Protein AF-0000000085125909 (afdb_homodimer)

pLDDT: mean 97.12, std 2.93, range [70.56, 98.94]

Sequence (366 aa):
MDDIVKQAMAKWPHVPACSGWLGLDERGRWYLRDEEAQACGAFDSGIPGAKGAEVRNEKLADFIARNYLAEPDGRWFFQNGPQRVYVELESTPWIWRLRWDGERLQMHSHTGAELQAADIKEVLMDETGRLYLAMPSGLGLVHTQDMVDAAAALDAGMLPACEEVPAQTLPQRYGFVRSPARAMDDIVKQAMAKWPHVPACSGWLGLDERGRWYLRDEEAQACGAFDSGIPGAKGAEVRNEKLADFIARNYLAEPDGRWFFQNGPQRVYVELESTPWIWRLRWDGERLQMHSHTGAELQAADIKEVLMDETGRLYLAMPSGLGLVHTQDMVDAAAALDAGMLPACEEVPAQTLPQRYGFVRSPARA

Secondary structure (DSSP, 8-state):
--HHHHHHHHH-TT---EEEEEEE-TTS-EEE--HHHHHH--TTS--TTTT-EE---HHHHHHHHHTEEE-TTS-EEEEETTEEEEEEESS-SEEEEEEE-SS-EEEEETTS-EE-GGG--EEEE-TTS-EEEEETTEEEEEPGGGHHHHHHHHHTTSSPPEEE--GGGHHHHHT--S-TTT-/--HHHHHHHHH-TT---EEEEEEE-TTS-EEE--HHHHHH--TTS--TTTT-EE---HHHHHHHHHTEEE-TTS-EEEEETTEEEEEEESS-SEEEEEEE-SS-EEEEETTS-EE-GGG--EEEE-TTS-EEEEETTEEEEEPGGGHHHHHHHHHTTSSPPEEE--GGGHHHHHT--S-TTT-

Nearest PDB structures (foldseek):
  4khb-assembly2_D  TM=4.499E-01  e=2.726E-01  Thermochaetoides thermophila DSM 1495
  2gcl-assembly2_B  TM=2.735E-01  e=1.081E+00  Saccharomyces cerevisiae
  8wh0-assembly1_E  TM=4.783E-01  e=6.648E+00  Monkeypox virus
  4pq0-assembly1_A  TM=3.761E-01  e=4.289E+00  Saccharomyces cerevisiae S288C
  4khb-assembly2_D  TM=4.498E-01  e=2.729E-01  Thermochaetoides thermophila DSM 1495

Structure (mmCIF, N/CA/C/O backbone):
data_AF-0000000085125909-model_v1
#
loop_
_entity.id
_entity.type
_entity.pdbx_description
1 polymer 'DUF2946 domain-containing protein'
#
loop_
_atom_site.group_PDB
_atom_site.id
_atom_site.type_symbol
_atom_site.label_atom_id
_atom_site.label_alt_id
_atom_site.label_comp_id
_atom_site.label_asym_id
_atom_site.label_entity_id
_atom_site.label_seq_id
_atom_site.pdbx_PDB_ins_code
_atom_site.Cartn_x
_atom_site.Cartn_y
_atom_site.Cartn_z
_atom_site.occupancy
_atom_site.B_iso_or_equiv
_atom_site.auth_seq_id
_atom_site.auth_comp_id
_atom_site.auth_asym_id
_atom_site.auth_atom_id
_atom_site.pdbx_PDB_model_num
ATOM 1 N N . MET A 1 1 ? -14.758 11.039 10.828 1 95.88 1 MET A N 1
ATOM 2 C CA . MET A 1 1 ? -14.742 10.062 9.75 1 95.88 1 MET A CA 1
ATOM 3 C C . MET A 1 1 ? -16.141 9.844 9.18 1 95.88 1 MET A C 1
ATOM 5 O O . MET A 1 1 ? -17.094 9.641 9.938 1 95.88 1 MET A O 1
ATOM 9 N N . ASP A 1 2 ? -16.266 9.891 7.879 1 97.81 2 ASP A N 1
ATOM 10 C CA . ASP A 1 2 ? -17.562 9.758 7.223 1 97.81 2 ASP A CA 1
ATOM 11 C C . ASP A 1 2 ? -18.156 8.367 7.434 1 97.81 2 ASP A C 1
ATOM 13 O O . ASP A 1 2 ? -17.406 7.379 7.492 1 97.81 2 ASP A O 1
ATOM 17 N N . ASP A 1 3 ? -19.438 8.266 7.445 1 98 3 ASP A N 1
ATOM 18 C CA . ASP A 1 3 ? -20.125 7 7.672 1 98 3 ASP A CA 1
ATOM 19 C C . ASP A 1 3 ? -19.828 6.004 6.555 1 98 3 ASP A C 1
ATOM 21 O O . ASP A 1 3 ? -19.703 4.805 6.805 1 98 3 ASP A O 1
ATOM 25 N N . ILE A 1 4 ? -19.797 6.5 5.367 1 96.75 4 ILE A N 1
ATOM 26 C CA . ILE A 1 4 ? -19.547 5.633 4.219 1 96.75 4 ILE A CA 1
ATOM 27 C C . ILE A 1 4 ? -18.188 4.957 4.355 1 96.75 4 ILE A C 1
ATOM 29 O O . ILE A 1 4 ? -18 3.834 3.885 1 96.75 4 ILE A O 1
ATOM 33 N N . VAL A 1 5 ? -17.281 5.625 4.953 1 97.94 5 VAL A N 1
ATOM 34 C CA . VAL A 1 5 ? -15.945 5.086 5.172 1 97.94 5 VAL A CA 1
ATOM 35 C C . VAL A 1 5 ? -15.992 4 6.246 1 97.94 5 VAL A C 1
ATOM 37 O O . VAL A 1 5 ? -15.422 2.922 6.07 1 97.94 5 VAL A O 1
ATOM 40 N N . LYS A 1 6 ? -16.688 4.223 7.281 1 97.94 6 LYS A N 1
ATOM 41 C CA . LYS A 1 6 ? -16.859 3.213 8.32 1 97.94 6 LYS A CA 1
ATOM 42 C C . LYS A 1 6 ? -17.5 1.945 7.758 1 97.94 6 LYS A C 1
ATOM 44 O O . LYS A 1 6 ? -17.094 0.834 8.117 1 97.94 6 LYS A O 1
ATOM 49 N N . GLN A 1 7 ? -18.438 2.084 6.922 1 97.81 7 GLN A N 1
ATOM 50 C CA . GLN A 1 7 ? -19.125 0.956 6.297 1 97.81 7 GLN A CA 1
ATOM 51 C C . GLN A 1 7 ? -18.172 0.165 5.402 1 97.81 7 GLN A C 1
ATOM 53 O O . GLN A 1 7 ? -18.219 -1.066 5.371 1 97.81 7 GLN A O 1
ATOM 58 N N . ALA A 1 8 ? -17.344 0.878 4.668 1 97.56 8 ALA A N 1
ATOM 59 C CA . ALA A 1 8 ? -16.359 0.215 3.814 1 97.56 8 ALA A CA 1
ATOM 60 C C . ALA A 1 8 ? -15.391 -0.617 4.645 1 97.56 8 ALA A C 1
ATOM 62 O O . ALA A 1 8 ? -15.047 -1.742 4.27 1 97.56 8 ALA A O 1
ATOM 63 N N . MET A 1 9 ? -14.977 -0.094 5.754 1 97.44 9 MET A N 1
ATOM 64 C CA . MET A 1 9 ? -14.055 -0.807 6.637 1 97.44 9 MET A CA 1
ATOM 65 C C . MET A 1 9 ? -14.688 -2.096 7.148 1 97.44 9 MET A C 1
ATOM 67 O O . MET A 1 9 ? -14.023 -3.131 7.223 1 97.44 9 MET A O 1
ATOM 71 N N . ALA A 1 10 ? -15.953 -2.033 7.566 1 97.5 10 ALA A N 1
ATOM 72 C CA . ALA A 1 10 ? -16.672 -3.209 8.055 1 97.5 10 ALA A CA 1
ATOM 73 C C . ALA A 1 10 ? -16.797 -4.266 6.957 1 97.5 10 ALA A C 1
ATOM 75 O O . ALA A 1 10 ? -16.672 -5.461 7.223 1 97.5 10 ALA A O 1
ATOM 76 N N . LYS A 1 11 ? -16.969 -3.838 5.793 1 96.44 11 LYS A N 1
ATOM 77 C CA . LYS A 1 11 ? -17.219 -4.719 4.656 1 96.44 11 LYS A CA 1
ATOM 78 C C . LYS A 1 11 ? -15.93 -5.391 4.188 1 96.44 11 LYS A C 1
ATOM 80 O O . LYS A 1 11 ? -15.945 -6.523 3.705 1 96.44 11 LYS A O 1
ATOM 85 N N . TRP A 1 12 ? -14.781 -4.703 4.328 1 95.94 12 TRP A N 1
ATOM 86 C CA . TRP A 1 12 ? -13.484 -5.172 3.859 1 95.94 12 TRP A CA 1
ATOM 87 C C . TRP A 1 12 ? -12.438 -5.066 4.961 1 95.94 12 TRP A C 1
ATOM 89 O O . TRP A 1 12 ? -11.547 -4.211 4.902 1 95.94 12 TRP A O 1
ATOM 99 N N . PRO A 1 13 ? -12.406 -5.945 5.906 1 91.38 13 PRO A N 1
ATOM 100 C CA . PRO A 1 13 ? -11.586 -5.793 7.113 1 91.38 13 PRO A CA 1
ATOM 101 C C . PRO A 1 13 ? -10.117 -6.129 6.879 1 91.38 13 PRO A C 1
ATOM 103 O O . PRO A 1 13 ? -9.266 -5.809 7.711 1 91.38 13 PRO A O 1
ATOM 106 N N . HIS A 1 14 ? -9.664 -6.645 5.668 1 88.5 14 HIS A N 1
ATOM 107 C CA . HIS A 1 14 ? -8.305 -7.125 5.477 1 88.5 14 HIS A CA 1
ATOM 108 C C . HIS A 1 14 ? -7.59 -6.344 4.379 1 88.5 14 HIS A C 1
ATOM 110 O O . HIS A 1 14 ? -6.805 -6.91 3.619 1 88.5 14 HIS A O 1
ATOM 116 N N . VAL A 1 15 ? -7.859 -5.051 4.383 1 95.69 15 VAL A N 1
ATOM 117 C CA . VAL A 1 15 ? -7.215 -4.223 3.369 1 95.69 15 VAL A CA 1
ATOM 118 C C . VAL A 1 15 ? -5.934 -3.617 3.934 1 95.69 15 VAL A C 1
ATOM 120 O O . VAL A 1 15 ? -5.973 -2.867 4.91 1 95.69 15 VAL A O 1
ATOM 123 N N . PRO A 1 16 ? -4.82 -3.998 3.4 1 96.88 16 PRO A N 1
ATOM 124 C CA . PRO A 1 16 ? -3.572 -3.439 3.928 1 96.88 16 PRO A CA 1
ATOM 125 C C . PRO A 1 16 ? -3.457 -1.934 3.703 1 96.88 16 PRO A C 1
ATOM 127 O O . PRO A 1 16 ? -3.992 -1.41 2.721 1 96.88 16 PRO A O 1
ATOM 130 N N . ALA A 1 17 ? -2.75 -1.234 4.551 1 97.19 17 ALA A N 1
ATOM 131 C CA . ALA A 1 17 ? -2.457 0.191 4.422 1 97.19 17 ALA A CA 1
ATOM 132 C C . ALA A 1 17 ? -1.402 0.439 3.348 1 97.19 17 ALA A C 1
ATOM 134 O O . ALA A 1 17 ? -0.727 -0.492 2.904 1 97.19 17 ALA A O 1
ATOM 135 N N . CYS A 1 18 ? -1.308 1.634 2.951 1 96.5 18 CYS A N 1
ATOM 136 C CA . CYS A 1 18 ? -0.213 2.023 2.068 1 96.5 18 CYS A CA 1
ATOM 137 C C . CYS A 1 18 ? 0.412 3.338 2.521 1 96.5 18 CYS A C 1
ATOM 139 O O . CYS A 1 18 ? -0.159 4.047 3.352 1 96.5 18 CYS A O 1
ATOM 141 N N . SER A 1 19 ? 1.567 3.621 2.027 1 96.25 19 SER A N 1
ATOM 142 C CA . SER A 1 19 ? 2.295 4.859 2.279 1 96.25 19 SER A CA 1
ATOM 143 C C . SER A 1 19 ? 2.898 5.418 0.995 1 96.25 19 SER A C 1
ATOM 145 O O . SER A 1 19 ? 2.965 4.723 -0.02 1 96.25 19 SER A O 1
ATOM 147 N N . GLY A 1 20 ? 3.227 6.742 1.041 1 96.81 20 GLY A N 1
ATOM 148 C CA . GLY A 1 20 ? 3.922 7.383 -0.064 1 96.81 20 GLY A CA 1
ATOM 149 C C . GLY A 1 20 ? 2.984 7.977 -1.097 1 96.81 20 GLY A C 1
ATOM 150 O O . GLY A 1 20 ? 3.404 8.773 -1.938 1 96.81 20 GLY A O 1
ATOM 151 N N . TRP A 1 21 ? 1.737 7.688 -1.067 1 97.62 21 TRP A N 1
ATOM 152 C CA . TRP A 1 21 ? 0.775 8.008 -2.117 1 97.62 21 TRP A CA 1
ATOM 153 C C . TRP A 1 21 ? 0.191 9.398 -1.911 1 97.62 21 TRP A C 1
ATOM 155 O O . TRP A 1 21 ? -0.26 10.039 -2.865 1 97.62 21 TRP A O 1
ATOM 165 N N . LEU A 1 22 ? 0.161 9.844 -0.719 1 98.62 22 LEU A N 1
ATOM 166 C CA . LEU A 1 22 ? -0.471 11.109 -0.376 1 98.62 22 LEU A CA 1
ATOM 167 C C . LEU A 1 22 ? 0.486 12 0.411 1 98.62 22 LEU A C 1
ATOM 169 O O . LEU A 1 22 ? 1.177 11.531 1.316 1 98.62 22 LEU A O 1
ATOM 173 N N . GLY A 1 23 ? 0.502 13.281 0.07 1 98.81 23 GLY A N 1
ATOM 174 C CA . GLY A 1 23 ? 1.351 14.227 0.775 1 98.81 23 GLY A CA 1
ATOM 175 C C . GLY A 1 23 ? 0.621 15.5 1.181 1 98.81 23 GLY A C 1
ATOM 176 O O . GLY A 1 23 ? -0.346 15.898 0.531 1 98.81 23 GLY A O 1
ATOM 177 N N . LEU A 1 24 ? 1.043 16.094 2.227 1 98.88 24 LEU A N 1
ATOM 178 C CA . LEU A 1 24 ? 0.624 17.406 2.684 1 98.88 24 LEU A CA 1
ATOM 179 C C . LEU A 1 24 ? 1.804 18.375 2.707 1 98.88 24 LEU A C 1
ATOM 181 O O . LEU A 1 24 ? 2.793 18.141 3.402 1 98.88 24 LEU A O 1
ATOM 185 N N . ASP A 1 25 ? 1.661 19.516 1.99 1 98.75 25 ASP A N 1
ATOM 186 C CA . ASP A 1 25 ? 2.82 20.406 1.934 1 98.75 25 ASP A CA 1
ATOM 187 C C . ASP A 1 25 ? 2.721 21.516 2.982 1 98.75 25 ASP A C 1
ATOM 189 O O . ASP A 1 25 ? 1.767 21.547 3.762 1 98.75 25 ASP A O 1
ATOM 193 N N . GLU A 1 26 ? 3.686 22.375 3.012 1 98.44 26 GLU A N 1
ATOM 194 C CA . GLU A 1 26 ? 3.838 23.375 4.055 1 98.44 26 GLU A CA 1
ATOM 195 C C . GLU A 1 26 ? 2.82 24.5 3.885 1 98.44 26 GLU A C 1
ATOM 197 O O . GLU A 1 26 ? 2.734 25.406 4.723 1 98.44 26 GLU A O 1
ATOM 202 N N . ARG A 1 27 ? 2.061 24.406 2.863 1 98.19 27 ARG A N 1
ATOM 203 C CA . ARG A 1 27 ? 1.04 25.422 2.625 1 98.19 27 ARG A CA 1
ATOM 204 C C . ARG A 1 27 ? -0.358 24.859 2.846 1 98.19 27 ARG A C 1
ATOM 206 O O . ARG A 1 27 ? -1.355 25.547 2.611 1 98.19 27 ARG A O 1
ATOM 213 N N . GLY A 1 28 ? -0.448 23.594 3.189 1 98.69 28 GLY A N 1
ATOM 214 C CA . GLY A 1 28 ? -1.729 22.984 3.486 1 98.69 28 GLY A CA 1
ATOM 215 C C . GLY A 1 28 ? -2.387 22.359 2.268 1 98.69 28 GLY A C 1
ATOM 216 O O . GLY A 1 28 ? -3.602 22.156 2.25 1 98.69 28 GLY A O 1
ATOM 217 N N . ARG A 1 29 ? -1.578 22.141 1.248 1 98.44 29 ARG A N 1
ATOM 218 C CA . ARG A 1 29 ? -2.111 21.547 0.029 1 98.44 29 ARG A CA 1
ATOM 219 C C . ARG A 1 29 ? -1.827 20.047 -0.014 1 98.44 29 ARG A C 1
ATOM 221 O O . ARG A 1 29 ? -0.749 19.609 0.386 1 98.44 29 ARG A O 1
ATOM 228 N N . TRP A 1 30 ? -2.816 19.375 -0.552 1 98.81 30 TRP A N 1
ATOM 229 C CA . TRP A 1 30 ? -2.676 17.938 -0.705 1 98.81 30 TRP A CA 1
ATOM 230 C C . TRP A 1 30 ? -2.08 17.578 -2.064 1 98.81 30 TRP A C 1
ATOM 232 O O . TRP A 1 30 ? -2.383 18.234 -3.066 1 98.81 30 TRP A O 1
ATOM 242 N N . TYR A 1 31 ? -1.275 16.531 -2.059 1 98.81 31 TYR A N 1
ATOM 243 C CA . TYR A 1 31 ? -0.666 16.047 -3.295 1 98.81 31 TYR A CA 1
ATOM 244 C C . TYR A 1 31 ? -0.849 14.539 -3.445 1 98.81 31 TYR A C 1
ATOM 246 O O . TYR A 1 31 ? -0.714 13.797 -2.473 1 98.81 31 TYR A O 1
ATOM 254 N N . LEU A 1 32 ? -1.252 14.102 -4.617 1 98.38 32 LEU A N 1
ATOM 255 C CA . LEU A 1 32 ? -1.256 12.688 -4.965 1 98.38 32 LEU A CA 1
ATOM 256 C C . LEU A 1 32 ? 0.055 12.289 -5.637 1 98.38 32 LEU A C 1
ATOM 258 O O . LEU A 1 32 ? 0.528 12.977 -6.543 1 98.38 32 LEU A O 1
ATOM 262 N N . ARG A 1 33 ? 0.61 11.219 -5.188 1 98.19 33 ARG A N 1
ATOM 263 C CA . ARG A 1 33 ? 1.891 10.742 -5.703 1 98.19 33 ARG A CA 1
ATOM 264 C C . ARG A 1 33 ? 1.744 9.367 -6.348 1 98.19 33 ARG A C 1
ATOM 266 O O . ARG A 1 33 ? 1.663 8.359 -5.652 1 98.19 33 ARG A O 1
ATOM 273 N N . ASP A 1 34 ? 1.767 9.391 -7.672 1 95.62 34 ASP A N 1
ATOM 274 C CA . ASP A 1 34 ? 1.735 8.117 -8.391 1 95.62 34 ASP A CA 1
ATOM 275 C C . ASP A 1 34 ? 3.107 7.449 -8.375 1 95.62 34 ASP A C 1
ATOM 277 O O . ASP A 1 34 ? 4.031 7.926 -7.711 1 95.62 34 ASP A O 1
ATOM 281 N N . GLU A 1 35 ? 3.205 6.344 -9.055 1 92.38 35 GLU A N 1
ATOM 282 C CA . GLU A 1 35 ? 4.445 5.574 -9.062 1 92.38 35 GLU A CA 1
ATOM 283 C C . GLU A 1 35 ? 5.613 6.414 -9.562 1 92.38 35 GLU A C 1
ATOM 285 O O . GLU A 1 35 ? 6.727 6.312 -9.047 1 92.38 35 GLU A O 1
ATOM 290 N N . GLU A 1 36 ? 5.387 7.207 -10.547 1 95.62 36 GLU A N 1
ATOM 291 C CA . GLU A 1 36 ? 6.441 8.047 -11.109 1 95.62 36 GLU A CA 1
ATOM 292 C C . GLU A 1 36 ? 6.926 9.086 -10.102 1 95.62 36 GLU A C 1
ATOM 294 O O . GLU A 1 36 ? 8.133 9.273 -9.93 1 95.62 36 GLU A O 1
ATOM 299 N N . ALA A 1 37 ? 6.016 9.719 -9.469 1 97.69 37 ALA A N 1
ATOM 300 C CA . ALA A 1 37 ? 6.387 10.711 -8.453 1 97.69 37 ALA A CA 1
ATOM 301 C C . ALA A 1 37 ? 7.172 10.062 -7.32 1 97.69 37 ALA A C 1
ATOM 303 O O . ALA A 1 37 ? 8.164 10.625 -6.844 1 97.69 37 ALA A O 1
ATOM 304 N N . GLN A 1 38 ? 6.746 8.898 -6.93 1 95.94 38 GLN A N 1
ATOM 305 C CA . GLN A 1 38 ? 7.426 8.195 -5.848 1 95.94 38 GLN A CA 1
ATOM 306 C C . GLN A 1 38 ? 8.828 7.762 -6.266 1 95.94 38 GLN A C 1
ATOM 308 O O . GLN A 1 38 ? 9.766 7.812 -5.469 1 95.94 38 GLN A O 1
ATOM 313 N N . ALA A 1 39 ? 8.945 7.43 -7.484 1 94.69 39 ALA A N 1
ATOM 314 C CA . ALA A 1 39 ? 10.25 7.004 -8 1 94.69 39 ALA A CA 1
ATOM 315 C C . ALA A 1 39 ? 11.211 8.188 -8.102 1 94.69 39 ALA A C 1
ATOM 317 O O . ALA A 1 39 ? 12.43 8.016 -7.992 1 94.69 39 ALA A O 1
ATOM 318 N N . CYS A 1 40 ? 10.688 9.367 -8.305 1 96.81 40 CYS A N 1
ATOM 319 C CA . CYS A 1 40 ? 11.516 10.562 -8.438 1 96.81 40 CYS A CA 1
ATOM 320 C C . CYS A 1 40 ? 12.242 10.875 -7.137 1 96.81 40 CYS A C 1
ATOM 322 O O . CYS A 1 40 ? 13.352 11.398 -7.152 1 96.81 40 CYS A O 1
ATOM 324 N N . GLY A 1 41 ? 11.531 10.555 -5.988 1 96.69 41 GLY A N 1
ATOM 325 C CA . GLY A 1 41 ? 12.156 10.859 -4.707 1 96.69 41 GLY A CA 1
ATOM 326 C C . GLY A 1 41 ? 11.148 11.062 -3.59 1 96.69 41 GLY A C 1
ATOM 327 O O . GLY A 1 41 ? 9.945 10.891 -3.793 1 96.69 41 GLY A O 1
ATOM 328 N N . ALA A 1 42 ? 11.719 11.43 -2.441 1 97.5 42 ALA A N 1
ATOM 329 C CA . ALA A 1 42 ? 10.891 11.68 -1.266 1 97.5 42 ALA A CA 1
ATOM 330 C C . ALA A 1 42 ? 10.023 12.93 -1.463 1 97.5 42 ALA A C 1
ATOM 332 O O . ALA A 1 42 ? 10.367 13.805 -2.254 1 97.5 42 ALA A O 1
ATOM 333 N N . PHE A 1 43 ? 8.93 12.992 -0.813 1 98.19 43 PHE A N 1
ATOM 334 C CA . PHE A 1 43 ? 7.965 14.07 -0.948 1 98.19 43 PHE A CA 1
ATOM 335 C C . PHE A 1 43 ? 8.617 15.422 -0.642 1 98.19 43 PHE A C 1
ATOM 337 O O . PHE A 1 43 ? 8.336 16.422 -1.31 1 98.19 43 PHE A O 1
ATOM 344 N N . ASP A 1 44 ? 9.508 15.383 0.381 1 96.88 44 ASP A N 1
ATOM 345 C CA . ASP A 1 44 ? 10.109 16.641 0.838 1 96.88 44 ASP A CA 1
ATOM 346 C C . ASP A 1 44 ? 11.516 16.812 0.272 1 96.88 44 ASP A C 1
ATOM 348 O O . ASP A 1 44 ? 12.32 17.562 0.826 1 96.88 44 ASP A O 1
ATOM 352 N N . SER A 1 45 ? 11.875 16.203 -0.84 1 96.56 45 SER A N 1
ATOM 353 C CA . SER A 1 45 ? 13.242 16.172 -1.346 1 96.56 45 SER A CA 1
ATOM 354 C C . SER A 1 45 ? 13.57 17.453 -2.121 1 96.56 45 SER A C 1
ATOM 356 O O . SER A 1 45 ? 14.742 17.797 -2.295 1 96.56 45 SER A O 1
ATOM 358 N N . GLY A 1 46 ? 12.531 18.062 -2.613 1 95.62 46 GLY A N 1
ATOM 359 C CA . GLY A 1 46 ? 12.742 19.219 -3.469 1 95.62 46 GLY A CA 1
ATOM 360 C C . GLY A 1 46 ? 13.047 18.844 -4.906 1 95.62 46 GLY A C 1
ATOM 361 O O . GLY A 1 46 ? 13.188 19.719 -5.762 1 95.62 46 GLY A O 1
ATOM 362 N N . ILE A 1 47 ? 13.156 17.562 -5.164 1 97.25 47 ILE A N 1
ATOM 363 C CA . ILE A 1 47 ? 13.422 17.094 -6.52 1 97.25 47 ILE A CA 1
ATOM 364 C C . ILE A 1 47 ? 12.188 17.312 -7.391 1 97.25 47 ILE A C 1
ATOM 366 O O . ILE A 1 47 ? 11.078 16.938 -7.004 1 97.25 47 ILE A O 1
ATOM 370 N N . PRO A 1 48 ? 12.406 17.891 -8.555 1 96.81 48 PRO A N 1
ATOM 371 C CA . PRO A 1 48 ? 11.258 18.094 -9.438 1 96.81 48 PRO A CA 1
ATOM 372 C C . PRO A 1 48 ? 10.5 16.812 -9.727 1 96.81 48 PRO A C 1
ATOM 374 O O . PRO A 1 48 ? 11.109 15.781 -10.031 1 96.81 48 PRO A O 1
ATOM 377 N N . GLY A 1 49 ? 9.219 16.875 -9.586 1 97.56 49 GLY A N 1
ATOM 378 C CA . GLY A 1 49 ? 8.383 15.719 -9.859 1 97.56 49 GLY A CA 1
ATOM 379 C C . GLY A 1 49 ? 8.078 14.898 -8.625 1 97.56 49 GLY A C 1
ATOM 380 O O . GLY A 1 49 ? 7.094 14.156 -8.594 1 97.56 49 GLY A O 1
ATOM 381 N N . ALA A 1 50 ? 8.891 14.969 -7.574 1 97.94 50 ALA A N 1
ATOM 382 C CA . ALA A 1 50 ? 8.789 14.109 -6.395 1 97.94 50 ALA A CA 1
ATOM 383 C C . ALA A 1 50 ? 7.551 14.461 -5.57 1 97.94 50 ALA A C 1
ATOM 385 O O . ALA A 1 50 ? 6.984 13.594 -4.895 1 97.94 50 ALA A O 1
ATOM 386 N N . LYS A 1 51 ? 7.051 15.633 -5.66 1 97.94 51 LYS A N 1
ATOM 387 C CA . LYS A 1 51 ? 5.898 16.047 -4.867 1 97.94 51 LYS A CA 1
ATOM 388 C C . LYS A 1 51 ? 4.605 15.445 -5.414 1 97.94 51 LYS A C 1
ATOM 390 O O . LYS A 1 51 ? 3.646 15.242 -4.664 1 97.94 51 LYS A O 1
ATOM 395 N N . GLY A 1 52 ? 4.629 15.219 -6.703 1 98.56 52 GLY A N 1
ATOM 396 C CA . GLY A 1 52 ? 3.422 14.695 -7.324 1 98.56 52 GLY A CA 1
ATOM 397 C C . GLY A 1 52 ? 2.475 15.781 -7.801 1 98.56 52 GLY A C 1
ATOM 398 O O . GLY A 1 52 ? 2.91 16.875 -8.156 1 98.56 52 GLY A O 1
ATOM 399 N N . ALA A 1 53 ? 1.161 15.422 -7.926 1 98.44 53 ALA A N 1
ATOM 400 C CA . ALA A 1 53 ? 0.149 16.344 -8.453 1 98.44 53 ALA A CA 1
ATOM 401 C C . ALA A 1 53 ? -0.7 16.922 -7.324 1 98.44 53 ALA A C 1
ATOM 403 O O . ALA A 1 53 ? -1.23 16.188 -6.492 1 98.44 53 ALA A O 1
ATOM 404 N N . GLU A 1 54 ? -0.84 18.203 -7.367 1 98.56 54 GLU A N 1
ATOM 405 C CA . GLU A 1 54 ? -1.681 18.859 -6.375 1 98.56 54 GLU A CA 1
ATOM 406 C C . GLU A 1 54 ? -3.146 18.469 -6.539 1 98.56 54 GLU A C 1
ATOM 408 O O . GLU A 1 54 ? -3.65 18.375 -7.664 1 98.56 54 GLU A O 1
ATOM 413 N N . VAL A 1 55 ? -3.789 18.25 -5.457 1 98.38 55 VAL A N 1
ATOM 414 C CA . VAL A 1 55 ? -5.227 17.984 -5.469 1 98.38 55 VAL A CA 1
ATOM 415 C C . VAL A 1 55 ? -5.98 19.312 -5.645 1 98.38 55 VAL A C 1
ATOM 417 O O . VAL A 1 55 ? -6.055 20.125 -4.719 1 98.38 55 VAL A O 1
ATOM 420 N N . ARG A 1 56 ? -6.562 19.5 -6.754 1 97.69 56 ARG A N 1
ATOM 421 C CA . ARG A 1 56 ? -7.293 20.734 -7.051 1 97.69 56 ARG A CA 1
ATOM 422 C C . ARG A 1 56 ? -8.797 20.516 -6.898 1 97.69 56 ARG A C 1
ATOM 424 O O . ARG A 1 56 ? -9.547 21.484 -6.766 1 97.69 56 ARG A O 1
ATOM 431 N N . ASN A 1 57 ? -9.148 19.266 -6.941 1 97 57 ASN A N 1
ATOM 432 C CA . ASN A 1 57 ? -10.555 18.953 -6.746 1 97 57 ASN A CA 1
ATOM 433 C C . ASN A 1 57 ? -10.992 19.219 -5.309 1 97 57 ASN A C 1
ATOM 435 O O . ASN A 1 57 ? -10.602 18.5 -4.387 1 97 57 ASN A O 1
ATOM 439 N N . GLU A 1 58 ? -11.883 20.188 -5.172 1 96.31 58 GLU A N 1
ATOM 440 C CA . GLU A 1 58 ? -12.305 20.625 -3.844 1 96.31 58 GLU A CA 1
ATOM 441 C C . GLU A 1 58 ? -13.047 19.516 -3.104 1 96.31 58 GLU A C 1
ATOM 443 O O . GLU A 1 58 ? -12.898 19.359 -1.89 1 96.31 58 GLU A O 1
ATOM 448 N N . LYS A 1 59 ? -13.844 18.797 -3.838 1 96.31 59 LYS A N 1
ATOM 449 C CA . LYS A 1 59 ? -14.594 17.719 -3.211 1 96.31 59 LYS A CA 1
ATOM 450 C C . LYS A 1 59 ? -13.664 16.656 -2.633 1 96.31 59 LYS A C 1
ATOM 452 O O . LYS A 1 59 ? -13.883 16.172 -1.519 1 96.31 59 LYS A O 1
ATOM 457 N N . LEU A 1 60 ? -12.648 16.328 -3.393 1 96.81 60 LEU A N 1
ATOM 458 C CA . LEU A 1 60 ? -11.672 15.367 -2.916 1 96.81 60 LEU A CA 1
ATOM 459 C C . LEU A 1 60 ? -10.898 15.914 -1.722 1 96.81 60 LEU A C 1
ATOM 461 O O . LEU A 1 60 ? -10.688 15.203 -0.735 1 96.81 60 LEU A O 1
ATOM 465 N N . ALA A 1 61 ? -10.555 17.141 -1.805 1 97.75 61 ALA A N 1
ATOM 466 C CA . ALA A 1 61 ? -9.82 17.75 -0.701 1 97.75 61 ALA A CA 1
ATOM 467 C C . ALA A 1 61 ? -10.656 17.766 0.576 1 97.75 61 ALA A C 1
ATOM 469 O O . ALA A 1 61 ? -10.148 17.453 1.657 1 97.75 61 ALA A O 1
ATOM 470 N N . ASP A 1 62 ? -11.875 18.094 0.422 1 97.56 62 ASP A N 1
ATOM 471 C CA . ASP A 1 62 ? -12.781 18.094 1.565 1 97.56 62 ASP A CA 1
ATOM 472 C C . ASP A 1 62 ? -12.938 16.688 2.15 1 97.56 62 ASP A C 1
ATOM 474 O O . ASP A 1 62 ? -13.008 16.531 3.371 1 97.56 62 ASP A O 1
ATOM 478 N N . PHE A 1 63 ? -13.055 15.766 1.298 1 98.19 63 PHE A N 1
ATOM 479 C CA . PHE A 1 63 ? -13.188 14.383 1.738 1 98.19 63 PHE A CA 1
ATOM 480 C C . PHE A 1 63 ? -11.961 13.945 2.535 1 98.19 63 PHE A C 1
ATOM 482 O O . PHE A 1 63 ? -12.086 13.336 3.598 1 98.19 63 PHE A O 1
ATOM 489 N N . ILE A 1 64 ? -10.75 14.258 1.999 1 98.25 64 ILE A N 1
ATOM 490 C CA . ILE A 1 64 ? -9.516 13.945 2.723 1 98.25 64 ILE A CA 1
ATOM 491 C C . ILE A 1 64 ? -9.547 14.609 4.102 1 98.25 64 ILE A C 1
ATOM 493 O O . ILE A 1 64 ? -9.266 13.961 5.109 1 98.25 64 ILE A O 1
ATOM 497 N N . ALA A 1 65 ? -9.953 15.789 4.117 1 98.12 65 ALA A N 1
ATOM 498 C CA . ALA A 1 65 ? -9.977 16.562 5.352 1 98.12 65 ALA A CA 1
ATOM 499 C C . ALA A 1 65 ? -10.875 15.906 6.395 1 98.12 65 ALA A C 1
ATOM 501 O O . ALA A 1 65 ? -10.492 15.773 7.559 1 98.12 65 ALA A O 1
ATOM 502 N N . ARG A 1 66 ? -12.055 15.43 6.031 1 98.12 66 ARG A N 1
ATOM 503 C CA . ARG A 1 66 ? -13.031 14.867 6.957 1 98.12 66 ARG A CA 1
ATOM 504 C C . ARG A 1 66 ? -12.594 13.492 7.445 1 98.12 66 ARG A C 1
ATOM 506 O O . ARG A 1 66 ? -13.117 12.984 8.438 1 98.12 66 ARG A O 1
ATOM 513 N N . ASN A 1 67 ? -11.656 12.875 6.73 1 98.56 67 ASN A N 1
ATOM 514 C CA . ASN A 1 67 ? -11.227 11.523 7.066 1 98.56 67 ASN A CA 1
ATOM 515 C C . ASN A 1 67 ? -9.727 11.469 7.367 1 98.56 67 ASN A C 1
ATOM 517 O O . ASN A 1 67 ? -9.086 10.43 7.168 1 98.56 67 ASN A O 1
ATOM 521 N N . TYR A 1 68 ? -9.195 12.641 7.77 1 98.81 68 TYR A N 1
ATOM 522 C CA . TYR A 1 68 ? -7.805 12.836 8.164 1 98.81 68 TYR A CA 1
ATOM 523 C C . TYR A 1 68 ? -7.629 12.625 9.664 1 98.81 68 TYR A C 1
ATOM 525 O O . TYR A 1 68 ? -8.195 13.359 10.477 1 98.81 68 TYR A O 1
ATOM 533 N N . LEU A 1 69 ? -6.785 11.547 10.047 1 98.31 69 LEU A N 1
ATOM 534 C CA . LEU A 1 69 ? -6.684 11.109 11.438 1 98.31 69 LEU A CA 1
ATOM 535 C C . LEU A 1 69 ? -5.242 10.75 11.789 1 98.31 69 LEU A C 1
ATOM 537 O O . LEU A 1 69 ? -4.371 10.75 10.914 1 98.31 69 LEU A O 1
ATOM 541 N N . ALA A 1 70 ? -5.023 10.492 13.031 1 98.12 70 ALA A N 1
ATOM 542 C CA . ALA A 1 70 ? -3.697 10.117 13.508 1 98.12 70 ALA A CA 1
ATOM 543 C C . ALA A 1 70 ? -3.74 8.781 14.242 1 98.12 70 ALA A C 1
ATOM 545 O O . ALA A 1 70 ? -4.715 8.477 14.938 1 98.12 70 ALA A O 1
ATOM 546 N N . GLU A 1 71 ? -2.686 7.969 14.062 1 97.5 71 GLU A N 1
ATOM 547 C CA . GLU A 1 71 ? -2.428 6.809 14.914 1 97.5 71 GLU A CA 1
ATOM 548 C C . GLU A 1 71 ? -1.707 7.211 16.203 1 97.5 71 GLU A C 1
ATOM 550 O O . GLU A 1 71 ? -1.03 8.242 16.234 1 97.5 71 GLU A O 1
ATOM 555 N N . PRO A 1 72 ? -1.792 6.348 17.234 1 97.06 72 PRO A N 1
ATOM 556 C CA . PRO A 1 72 ? -1.093 6.648 18.484 1 97.06 72 PRO A CA 1
ATOM 557 C C . PRO A 1 72 ? 0.418 6.766 18.297 1 97.06 72 PRO A C 1
ATOM 559 O O . PRO A 1 72 ? 1.084 7.461 19.078 1 97.06 72 PRO A O 1
ATOM 562 N N . ASP A 1 73 ? 0.922 6.207 17.281 1 96.88 73 ASP A N 1
ATOM 563 C CA . ASP A 1 73 ? 2.369 6.207 17.094 1 96.88 73 ASP A CA 1
ATOM 564 C C . ASP A 1 73 ? 2.816 7.441 16.312 1 96.88 73 ASP A C 1
ATOM 566 O O . ASP A 1 73 ? 3.994 7.574 15.969 1 96.88 73 ASP A O 1
ATOM 570 N N . GLY A 1 74 ? 1.96 8.297 15.961 1 98.25 74 GLY A N 1
ATOM 571 C CA . GLY A 1 74 ? 2.318 9.594 15.391 1 98.25 74 GLY A CA 1
ATOM 572 C C . GLY A 1 74 ? 2.164 9.648 13.883 1 98.25 74 GLY A C 1
ATOM 573 O O . GLY A 1 74 ? 2.309 10.711 13.281 1 98.25 74 GLY A O 1
ATOM 574 N N . ARG A 1 75 ? 1.842 8.516 13.273 1 98.56 75 ARG A N 1
ATOM 575 C CA . ARG A 1 75 ? 1.579 8.539 11.836 1 98.56 75 ARG A CA 1
ATOM 576 C C . ARG A 1 75 ? 0.183 9.078 11.539 1 98.56 75 ARG A C 1
ATOM 578 O O . ARG A 1 75 ? -0.792 8.672 12.18 1 98.56 75 ARG A O 1
ATOM 585 N N . TRP A 1 76 ? 0.124 9.984 10.656 1 98.94 76 TRP A N 1
ATOM 586 C CA . TRP A 1 76 ? -1.156 10.523 10.203 1 98.94 76 TRP A CA 1
ATOM 587 C C . TRP A 1 76 ? -1.609 9.844 8.914 1 98.94 76 TRP A C 1
ATOM 589 O O . TRP A 1 76 ? -0.783 9.391 8.125 1 98.94 76 TRP A O 1
ATOM 599 N N . PHE A 1 77 ? -2.967 9.781 8.781 1 98.81 77 PHE A N 1
ATOM 600 C CA . PHE A 1 77 ? -3.459 9.039 7.629 1 98.81 77 PHE A CA 1
ATOM 601 C C . PHE A 1 77 ? -4.809 9.578 7.172 1 98.81 77 PHE A C 1
ATOM 603 O O . PHE A 1 77 ? -5.461 10.328 7.902 1 98.81 77 PHE A O 1
ATOM 610 N N . PHE A 1 78 ? -5.074 9.289 5.906 1 98.69 78 PHE A N 1
ATOM 611 C CA . PHE A 1 78 ? -6.375 9.453 5.27 1 98.69 78 PHE A CA 1
ATOM 612 C C . PHE A 1 78 ? -7.094 8.109 5.168 1 98.69 78 PHE A C 1
ATOM 614 O O . PHE A 1 78 ? -6.605 7.188 4.512 1 98.69 78 PHE A O 1
ATOM 621 N N . GLN A 1 79 ? -8.219 7.988 5.898 1 98.44 79 GLN A N 1
ATOM 622 C CA . GLN A 1 79 ? -9 6.77 5.715 1 98.44 79 GLN A CA 1
ATOM 623 C C . GLN A 1 79 ? -9.797 6.812 4.414 1 98.44 79 GLN A C 1
ATOM 625 O O . GLN A 1 79 ? -10.859 7.445 4.352 1 98.44 79 GLN A O 1
ATOM 630 N N . ASN A 1 80 ? -9.422 6.133 3.324 1 97.88 80 ASN A N 1
ATOM 631 C CA . ASN A 1 80 ? -9.992 6.09 1.982 1 97.88 80 ASN A CA 1
ATOM 632 C C . ASN A 1 80 ? -10.789 4.809 1.755 1 97.88 80 ASN A C 1
ATOM 634 O O . ASN A 1 80 ? -10.312 3.887 1.088 1 97.88 80 ASN A O 1
ATOM 638 N N . GLY A 1 81 ? -12.086 4.93 2.111 1 97.44 81 GLY A N 1
ATOM 639 C CA . GLY A 1 81 ? -12.805 3.67 2.223 1 97.44 81 GLY A CA 1
ATOM 640 C C . GLY A 1 81 ? -12.195 2.721 3.234 1 97.44 81 GLY A C 1
ATOM 641 O O . GLY A 1 81 ? -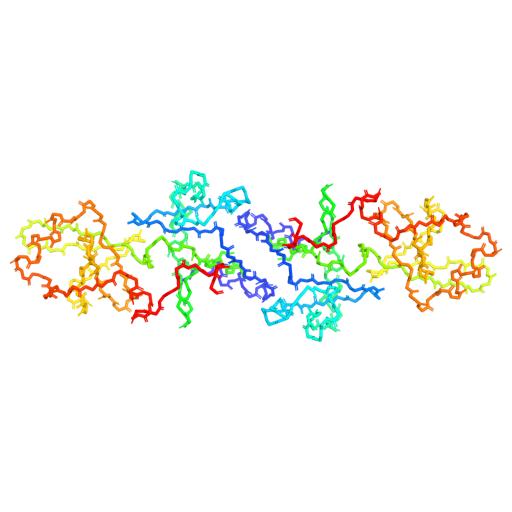11.992 3.088 4.395 1 97.44 81 GLY A O 1
ATOM 642 N N . PRO A 1 82 ? -11.922 1.46 2.734 1 97.94 82 PRO A N 1
ATOM 643 C CA . PRO A 1 82 ? -11.359 0.522 3.709 1 97.94 82 PRO A CA 1
ATOM 644 C C . PRO A 1 82 ? -9.859 0.711 3.91 1 97.94 82 PRO A C 1
ATOM 646 O O . PRO A 1 82 ? -9.281 0.14 4.836 1 97.94 82 PRO A O 1
ATOM 649 N N . GLN A 1 83 ? -9.195 1.409 3.082 1 98.25 83 GLN A N 1
ATOM 650 C CA . GLN A 1 83 ? -7.742 1.472 3.111 1 98.25 83 GLN A CA 1
ATOM 651 C C . GLN A 1 83 ? -7.258 2.664 3.934 1 98.25 83 GLN A C 1
ATOM 653 O O . GLN A 1 83 ? -7.793 3.77 3.807 1 98.25 83 GLN A O 1
ATOM 658 N N . ARG A 1 84 ? -6.352 2.4 4.742 1 97.88 84 ARG A N 1
ATOM 659 C CA . ARG A 1 84 ? -5.609 3.471 5.406 1 97.88 84 ARG A CA 1
ATOM 660 C C . ARG A 1 84 ? -4.441 3.941 4.543 1 97.88 84 ARG A C 1
ATOM 662 O O . ARG A 1 84 ? -3.611 3.135 4.121 1 97.88 84 ARG A O 1
ATOM 669 N N . VAL A 1 85 ? -4.395 5.258 4.238 1 98.5 85 VAL A N 1
ATOM 670 C CA . VAL A 1 85 ? -3.328 5.855 3.439 1 98.5 85 VAL A CA 1
ATOM 671 C C . VAL A 1 85 ? -2.502 6.805 4.305 1 98.5 85 VAL A C 1
ATOM 673 O O . VAL A 1 85 ? -2.945 7.91 4.617 1 98.5 85 VAL A O 1
ATOM 676 N N . TYR A 1 86 ? -1.338 6.398 4.668 1 98.62 86 TYR A N 1
ATOM 677 C CA . TYR A 1 86 ? -0.475 7.234 5.5 1 98.62 86 TYR A CA 1
ATOM 678 C C . TYR A 1 86 ? 0.044 8.43 4.711 1 98.62 86 TYR A C 1
ATOM 680 O O . TYR A 1 86 ? 0.37 8.312 3.529 1 98.62 86 TYR A O 1
ATOM 688 N N . VAL A 1 87 ? 0.21 9.5 5.359 1 98.81 87 VAL A N 1
ATOM 689 C CA . VAL A 1 87 ? 0.482 10.781 4.707 1 98.81 87 VAL A CA 1
ATOM 690 C C . VAL A 1 87 ? 1.963 11.125 4.844 1 98.81 87 VAL A C 1
ATOM 692 O O . VAL A 1 87 ? 2.545 10.969 5.922 1 98.81 87 VAL A O 1
ATOM 695 N N . GLU A 1 88 ? 2.568 11.516 3.781 1 98.81 88 GLU A N 1
ATOM 696 C CA . GLU A 1 88 ? 3.859 12.195 3.803 1 98.81 88 GLU A CA 1
ATOM 697 C C . GLU A 1 88 ? 3.703 13.672 4.164 1 98.81 88 GLU A C 1
ATOM 699 O O . GLU A 1 88 ? 2.982 14.406 3.488 1 98.81 88 GLU A O 1
ATOM 704 N N . LEU A 1 89 ? 4.379 14.031 5.199 1 98.75 89 LEU A N 1
ATOM 705 C CA . LEU A 1 89 ? 4.301 15.422 5.648 1 98.75 89 LEU A CA 1
ATOM 706 C C . LEU A 1 89 ? 5.547 16.188 5.238 1 98.75 89 LEU A C 1
ATOM 708 O O . LEU A 1 89 ? 6.664 15.828 5.613 1 98.75 89 LEU A O 1
ATOM 712 N N . GLU A 1 90 ? 5.359 17.266 4.59 1 98.44 90 GLU A N 1
ATOM 713 C CA . GLU A 1 90 ? 6.508 18.109 4.289 1 98.44 90 GLU A CA 1
ATOM 714 C C . GLU A 1 90 ? 7.047 18.781 5.547 1 98.44 90 GLU A C 1
ATOM 716 O O . GLU A 1 90 ? 8.25 19.031 5.664 1 98.44 90 GLU A O 1
ATOM 721 N N . SER A 1 91 ? 6.145 19.078 6.438 1 98.19 91 SER A N 1
ATOM 722 C CA . SER A 1 91 ? 6.578 19.719 7.672 1 98.19 91 SER A CA 1
ATOM 723 C C . SER A 1 91 ? 5.816 19.188 8.875 1 98.19 91 SER A C 1
ATOM 725 O O . SER A 1 91 ? 6.324 18.328 9.609 1 98.19 91 SER A O 1
ATOM 727 N N . THR A 1 92 ? 4.586 19.609 9.062 1 98.94 92 THR A N 1
ATOM 728 C CA . THR A 1 92 ? 3.791 19.266 10.242 1 98.94 92 THR A CA 1
ATOM 729 C C . THR A 1 92 ? 2.445 18.688 9.828 1 98.94 92 THR A C 1
ATOM 731 O O . THR A 1 92 ? 2.008 18.859 8.688 1 98.94 92 THR A O 1
ATOM 734 N N . PRO A 1 93 ? 1.754 18 10.781 1 98.88 93 PRO A N 1
ATOM 735 C CA . PRO A 1 93 ? 0.441 17.438 10.453 1 98.88 93 PRO A CA 1
ATOM 736 C C . PRO A 1 93 ? -0.607 18.516 10.18 1 98.88 93 PRO A C 1
ATOM 738 O O . PRO A 1 93 ? -1.592 18.266 9.484 1 98.88 93 PRO A O 1
ATOM 741 N N . TRP A 1 94 ? -0.401 19.688 10.742 1 98.94 94 TRP A N 1
ATOM 742 C CA . TRP A 1 94 ? -1.357 20.781 10.539 1 98.94 94 TRP A CA 1
ATOM 743 C C . TRP A 1 94 ? -0.678 22 9.93 1 98.94 94 TRP A C 1
ATOM 745 O O . TRP A 1 94 ? 0.513 22.219 10.148 1 98.94 94 TRP A O 1
ATOM 755 N N . ILE A 1 95 ? -1.423 22.656 9.195 1 98.94 95 ILE A N 1
ATOM 756 C CA . ILE A 1 95 ? -1.073 24 8.734 1 98.94 95 ILE A CA 1
ATOM 757 C C . ILE A 1 95 ? -2.141 25 9.188 1 98.94 95 ILE A C 1
ATOM 759 O O . ILE A 1 95 ? -3.33 24.797 8.93 1 98.94 95 ILE A O 1
ATOM 763 N N . TRP A 1 96 ? -1.676 26.031 9.828 1 98.88 96 TRP A N 1
ATOM 764 C CA . TRP A 1 96 ? -2.6 26.984 10.422 1 98.88 96 TRP A CA 1
ATOM 765 C C . TRP A 1 96 ? -2.674 28.266 9.578 1 98.88 96 TRP A C 1
ATOM 767 O O . TRP A 1 96 ? -1.65 28.75 9.094 1 98.88 96 TRP A O 1
ATOM 777 N N . ARG A 1 97 ? -3.859 28.75 9.477 1 98.69 97 ARG A N 1
ATOM 778 C CA . ARG A 1 97 ? -4.113 30.062 8.891 1 98.69 97 ARG A CA 1
ATOM 779 C C . ARG A 1 97 ? -4.516 31.078 9.969 1 98.69 97 ARG A C 1
ATOM 781 O O . ARG A 1 97 ? -5.371 30.797 10.805 1 98.69 97 ARG A O 1
ATOM 788 N N . LEU A 1 98 ? -3.871 32.188 9.914 1 98.5 98 LEU A N 1
ATOM 789 C CA . LEU A 1 98 ? -4.113 33.219 10.891 1 98.5 98 LEU A CA 1
ATOM 790 C C . LEU A 1 98 ? -4.449 34.562 10.203 1 98.5 98 LEU A C 1
ATOM 792 O O . LEU A 1 98 ? -3.82 34.906 9.203 1 98.5 98 LEU A O 1
ATOM 796 N N . ARG A 1 99 ? -5.422 35.156 10.727 1 97.81 99 ARG A N 1
ATOM 797 C CA . ARG A 1 99 ? -5.766 36.5 10.289 1 97.81 99 ARG A CA 1
ATOM 798 C C . ARG A 1 99 ? -5.98 37.406 11.484 1 97.81 99 ARG A C 1
ATOM 800 O O . ARG A 1 99 ? -6.832 37.156 12.336 1 97.81 99 ARG A O 1
ATOM 807 N N . TRP A 1 100 ? -5.176 38.438 11.547 1 95.31 100 TRP A N 1
ATOM 808 C CA . TRP A 1 100 ? -5.277 39.469 12.578 1 95.31 100 TRP A CA 1
ATOM 809 C C . TRP A 1 100 ? -5.883 40.75 12.016 1 95.31 100 TRP A C 1
ATOM 811 O O . TRP A 1 100 ? -5.375 41.312 11.039 1 95.31 100 TRP A O 1
ATOM 821 N N . ASP A 1 101 ? -6.984 41.188 12.602 1 92.38 101 ASP A N 1
ATOM 822 C CA . ASP A 1 101 ? -7.613 42.406 12.078 1 92.38 101 ASP A CA 1
ATOM 823 C C . ASP A 1 101 ? -7.355 43.594 12.984 1 92.38 101 ASP A C 1
ATOM 825 O O . ASP A 1 101 ? -8.016 44.625 12.867 1 92.38 101 ASP A O 1
ATOM 829 N N . GLY A 1 102 ? -6.48 43.531 13.898 1 91.44 102 GLY A N 1
ATOM 830 C CA . GLY A 1 102 ? -6.156 44.594 14.82 1 91.44 102 GLY A CA 1
ATOM 831 C C . GLY A 1 102 ? -6.793 44.438 16.188 1 91.44 102 GLY A C 1
ATOM 832 O O . GLY A 1 102 ? -6.363 45.062 17.156 1 91.44 102 GLY A O 1
ATOM 833 N N . GLU A 1 103 ? -7.793 43.688 16.312 1 90.19 103 GLU A N 1
ATOM 834 C CA . GLU A 1 103 ? -8.5 43.469 17.578 1 90.19 103 GLU A CA 1
ATOM 835 C C . GLU A 1 103 ? -8.648 41.969 17.891 1 90.19 103 GLU A C 1
ATOM 837 O O . GLU A 1 103 ? -8.461 41.562 19.031 1 90.19 103 GLU A O 1
ATOM 842 N N . ARG A 1 104 ? -8.977 41.25 16.828 1 93.62 104 ARG A N 1
ATOM 843 C CA . ARG A 1 104 ? -9.258 39.812 17 1 93.62 104 ARG A CA 1
ATOM 844 C C . ARG A 1 104 ? -8.367 38.969 16.094 1 93.62 104 ARG A C 1
ATOM 846 O O . ARG A 1 104 ? -8.086 39.375 14.961 1 93.62 104 ARG A O 1
ATOM 853 N N . LEU A 1 105 ? -8.023 37.781 16.656 1 96.38 105 LEU A N 1
ATOM 854 C CA . LEU A 1 105 ? -7.25 36.812 15.891 1 96.38 105 LEU A CA 1
ATOM 855 C C . LEU A 1 105 ? -8.133 35.656 15.438 1 96.38 105 LEU A C 1
ATOM 857 O O . LEU A 1 105 ? -8.703 34.938 16.266 1 96.38 105 LEU A O 1
ATOM 861 N N . GLN A 1 106 ? -8.305 35.531 14.125 1 97.81 106 GLN A N 1
ATOM 862 C CA . GLN A 1 106 ? -9.008 34.406 13.547 1 97.81 106 GLN A CA 1
ATOM 863 C C . GLN A 1 106 ? -8.031 33.312 13.133 1 97.81 106 GLN A C 1
ATOM 865 O O . GLN A 1 106 ? -6.98 33.594 12.555 1 97.81 106 GLN A O 1
ATOM 870 N N . MET A 1 107 ? -8.359 32.125 13.461 1 98.19 107 MET A N 1
ATOM 871 C CA . MET A 1 107 ? -7.496 31 13.148 1 98.19 107 MET A CA 1
ATOM 872 C C . MET A 1 107 ? -8.305 29.844 12.562 1 98.19 107 MET A C 1
ATOM 874 O O . MET A 1 107 ? -9.422 29.578 13 1 98.19 107 MET A O 1
ATOM 878 N N . HIS A 1 108 ? -7.766 29.109 11.562 1 98.19 108 HIS A N 1
ATOM 879 C CA . HIS A 1 108 ? -8.344 27.859 11.078 1 98.19 108 HIS A CA 1
ATOM 880 C C . HIS A 1 108 ? -7.262 26.906 10.586 1 98.19 108 HIS A C 1
ATOM 882 O O . HIS A 1 108 ? -6.141 27.344 10.289 1 98.19 108 HIS A O 1
ATOM 888 N N . SER A 1 109 ? -7.582 25.703 10.617 1 98.75 109 SER A N 1
ATOM 889 C CA . SER A 1 109 ? -6.68 24.688 10.078 1 98.75 109 SER A CA 1
ATOM 890 C C . SER A 1 109 ? -6.758 24.625 8.555 1 98.75 109 SER A C 1
ATOM 892 O O . SER A 1 109 ? -7.672 25.203 7.953 1 98.75 109 SER A O 1
ATOM 894 N N . HIS A 1 110 ? -5.805 23.891 7.961 1 98.44 110 HIS A N 1
ATOM 895 C CA . HIS A 1 110 ? -5.836 23.688 6.516 1 98.44 110 HIS A CA 1
ATOM 896 C C . HIS A 1 110 ? -7.07 22.891 6.102 1 98.44 110 HIS A C 1
ATOM 898 O O . HIS A 1 110 ? -7.449 22.891 4.93 1 98.44 110 HIS A O 1
ATOM 904 N N . THR A 1 111 ? -7.707 22.219 7.008 1 97.94 111 THR A N 1
ATOM 905 C CA . THR A 1 111 ? -8.906 21.453 6.723 1 97.94 111 THR A CA 1
ATOM 906 C C . THR A 1 111 ? -10.164 22.297 6.895 1 97.94 111 THR A C 1
ATOM 908 O O . THR A 1 111 ? -11.281 21.812 6.715 1 97.94 111 THR A O 1
ATOM 911 N N . GLY A 1 112 ? -10.047 23.484 7.387 1 96.94 112 GLY A N 1
ATOM 912 C CA . GLY A 1 112 ? -11.156 24.422 7.453 1 96.94 112 GLY A CA 1
ATOM 913 C C . GLY A 1 112 ? -11.742 24.547 8.844 1 96.94 112 GLY A C 1
ATOM 914 O O . GLY A 1 112 ? -12.602 25.406 9.086 1 96.94 112 GLY A O 1
ATOM 915 N N . ALA A 1 113 ? -11.312 23.812 9.758 1 97.31 113 ALA A N 1
ATOM 916 C CA . ALA A 1 113 ? -11.844 23.875 11.117 1 97.31 113 ALA A CA 1
ATOM 917 C C . ALA A 1 113 ? -11.43 25.156 11.812 1 97.31 113 ALA A C 1
ATOM 919 O O . ALA A 1 113 ? -10.266 25.562 11.742 1 97.31 113 ALA A O 1
ATOM 920 N N . GLU A 1 114 ? -12.32 25.75 12.477 1 97.69 114 GLU A N 1
ATOM 921 C CA . GLU A 1 114 ? -12.023 26.953 13.258 1 97.69 114 GLU A CA 1
ATOM 922 C C . GLU A 1 114 ? -11.289 26.609 14.547 1 97.69 114 GLU A C 1
ATOM 924 O O . GLU A 1 114 ? -11.609 25.609 15.195 1 97.69 114 GLU A O 1
ATOM 929 N N . LEU A 1 115 ? -10.367 27.484 14.906 1 97.62 115 LEU A N 1
ATOM 930 C CA . LEU A 1 115 ? -9.578 27.297 16.125 1 97.62 115 LEU A CA 1
ATOM 931 C C . LEU A 1 115 ? -9.711 28.5 17.047 1 97.62 115 LEU A C 1
ATOM 933 O O . LEU A 1 115 ? -10 29.609 16.594 1 97.62 115 LEU A O 1
ATOM 937 N N . GLN A 1 116 ? -9.453 28.25 18.266 1 96.25 116 GLN A N 1
ATOM 938 C CA . GLN A 1 116 ? -9.453 29.312 19.266 1 96.25 116 GLN A CA 1
ATOM 939 C C . GLN A 1 116 ? -8.047 29.578 19.781 1 96.25 116 GLN A C 1
ATOM 941 O O . GLN A 1 116 ? -7.34 28.656 20.188 1 96.25 116 GLN A O 1
ATOM 946 N N . ALA A 1 117 ? -7.723 30.844 19.859 1 95.38 117 ALA A N 1
ATOM 947 C CA . ALA A 1 117 ? -6.395 31.234 20.312 1 95.38 117 ALA A CA 1
ATOM 948 C C . ALA A 1 117 ? -6.137 30.766 21.734 1 95.38 117 ALA A C 1
ATOM 950 O O . ALA A 1 117 ? -5.004 30.422 22.094 1 95.38 117 ALA A O 1
ATOM 951 N N . ALA A 1 118 ? -7.148 30.734 22.516 1 95.12 118 ALA A N 1
ATOM 952 C CA . ALA A 1 118 ? -7.035 30.344 23.922 1 95.12 118 ALA A CA 1
ATOM 953 C C . ALA A 1 118 ? -6.586 28.906 24.062 1 95.12 118 ALA A C 1
ATOM 955 O O . ALA A 1 118 ? -6.117 28.484 25.125 1 95.12 118 ALA A O 1
ATOM 956 N N . ASP A 1 119 ? -6.75 28.062 23.047 1 97.62 119 ASP A N 1
ATOM 957 C CA . ASP A 1 119 ? -6.41 26.641 23.109 1 97.62 119 ASP A CA 1
ATOM 958 C C . ASP A 1 119 ? -4.934 26.406 22.766 1 97.62 119 ASP A C 1
ATOM 960 O O . ASP A 1 119 ? -4.43 25.297 22.891 1 97.62 119 ASP A O 1
ATOM 964 N N . ILE A 1 120 ? -4.234 27.469 22.391 1 98.12 120 ILE A N 1
ATOM 965 C CA . ILE A 1 120 ? -2.822 27.344 22.062 1 98.12 120 ILE A CA 1
ATOM 966 C C . ILE A 1 120 ? -2.02 27.016 23.312 1 98.12 120 ILE A C 1
ATOM 968 O O . ILE A 1 120 ? -2.09 27.734 24.312 1 98.12 120 ILE A O 1
ATOM 972 N N . LYS A 1 121 ? -1.227 26.016 23.203 1 98.06 121 LYS A N 1
ATOM 973 C CA . LYS A 1 121 ? -0.428 25.594 24.359 1 98.06 121 LYS A CA 1
ATOM 974 C C . LYS A 1 121 ? 0.976 26.188 24.297 1 98.06 121 LYS A C 1
ATOM 976 O O . LYS A 1 121 ? 1.536 26.562 25.328 1 98.06 121 LYS A O 1
ATOM 981 N N . GLU A 1 122 ? 1.522 26.156 23.141 1 98.31 122 GLU A N 1
ATOM 982 C CA . GLU A 1 122 ? 2.875 26.672 22.938 1 98.31 122 GLU A CA 1
ATOM 983 C C . GLU A 1 122 ? 3.004 27.375 21.594 1 98.31 122 GLU A C 1
ATOM 985 O O . GLU A 1 122 ? 2.299 27.031 20.641 1 98.31 122 GLU A O 1
ATOM 990 N N . VAL A 1 123 ? 3.824 28.328 21.547 1 98.69 123 VAL A N 1
ATOM 991 C CA . VAL A 1 123 ? 4.254 29 20.328 1 98.69 123 VAL A CA 1
ATOM 992 C C . VAL A 1 123 ? 5.758 28.812 20.141 1 98.69 123 VAL A C 1
ATOM 994 O O . VAL A 1 123 ? 6.543 29.094 21.047 1 98.69 123 VAL A O 1
ATOM 997 N N . LEU A 1 124 ? 6.156 28.297 18.969 1 98.81 124 LEU A N 1
ATOM 998 C CA . LEU A 1 124 ? 7.555 27.969 18.703 1 98.81 124 LEU A CA 1
ATOM 999 C C . LEU A 1 124 ? 8.047 28.625 17.422 1 98.81 124 LEU A C 1
ATOM 1001 O O . LEU A 1 124 ? 7.273 28.828 16.5 1 98.81 124 LEU A O 1
ATOM 1005 N N . MET A 1 125 ? 9.328 28.953 17.422 1 98.62 125 MET A N 1
ATOM 1006 C CA . MET A 1 125 ? 9.984 29.5 16.234 1 98.62 125 MET A CA 1
ATOM 1007 C C . MET A 1 125 ? 11.281 28.75 15.945 1 98.62 125 MET A C 1
ATOM 1009 O O . MET A 1 125 ? 12.094 28.531 16.844 1 98.62 125 MET A O 1
ATOM 1013 N N . ASP A 1 126 ? 11.375 28.266 14.672 1 98.38 126 ASP A N 1
ATOM 1014 C CA . ASP A 1 126 ? 12.594 27.531 14.352 1 98.38 126 ASP A CA 1
ATOM 1015 C C . ASP A 1 126 ? 13.688 28.484 13.859 1 98.38 126 ASP A C 1
ATOM 1017 O O . ASP A 1 126 ? 13.516 29.703 13.852 1 98.38 126 ASP A O 1
ATOM 1021 N N . GLU A 1 127 ? 14.898 27.922 13.5 1 97.94 127 GLU A N 1
ATOM 1022 C CA . GLU A 1 127 ? 16.109 28.672 13.188 1 97.94 127 GLU A CA 1
ATOM 1023 C C . GLU A 1 127 ? 15.945 29.469 11.891 1 97.94 127 GLU A C 1
ATOM 1025 O O . GLU A 1 127 ? 16.719 30.391 11.617 1 97.94 127 GLU A O 1
ATOM 1030 N N . THR A 1 128 ? 14.891 29.125 11.07 1 96.75 128 THR A N 1
ATOM 1031 C CA . THR A 1 128 ? 14.688 29.812 9.805 1 96.75 128 THR A CA 1
ATOM 1032 C C . THR A 1 128 ? 13.562 30.844 9.922 1 96.75 128 THR A C 1
ATOM 1034 O O . THR A 1 128 ? 13.211 31.5 8.938 1 96.75 128 THR A O 1
ATOM 1037 N N . GLY A 1 129 ? 12.984 30.984 11.07 1 97.31 129 GLY A N 1
ATOM 1038 C CA . GLY A 1 129 ? 11.961 32 11.297 1 97.31 129 GLY A CA 1
ATOM 1039 C C . GLY A 1 129 ? 10.555 31.484 11.055 1 97.31 129 GLY A C 1
ATOM 1040 O O . GLY A 1 129 ? 9.609 32.281 10.953 1 97.31 129 GLY A O 1
ATOM 1041 N N . ARG A 1 130 ? 10.336 30.188 10.945 1 98.19 130 ARG A N 1
ATOM 1042 C CA . ARG A 1 130 ? 9 29.609 10.82 1 98.19 130 ARG A CA 1
ATOM 1043 C C . ARG A 1 130 ? 8.328 29.469 12.18 1 98.19 130 ARG A C 1
ATOM 1045 O O . ARG A 1 130 ? 8.984 29.141 13.172 1 98.19 130 ARG A O 1
ATOM 1052 N N . LEU A 1 131 ? 7.062 29.781 12.188 1 98.81 131 LEU A N 1
ATOM 1053 C CA . LEU A 1 131 ? 6.297 29.812 13.43 1 98.81 131 LEU A CA 1
ATOM 1054 C C . LEU A 1 131 ? 5.383 28.594 13.539 1 98.81 131 LEU A C 1
ATOM 1056 O O . LEU A 1 131 ? 4.723 28.234 12.562 1 98.81 131 LEU A O 1
ATOM 1060 N N . TYR A 1 132 ? 5.402 27.938 14.672 1 98.88 132 TYR A N 1
ATOM 1061 C CA . TYR A 1 132 ? 4.566 26.781 14.953 1 98.88 132 TYR A CA 1
ATOM 1062 C C . TYR A 1 132 ? 3.676 27.031 16.156 1 98.88 132 TYR A C 1
ATOM 1064 O O . TYR A 1 132 ? 4.105 27.641 17.141 1 98.88 132 TYR A O 1
ATOM 1072 N N . LEU A 1 133 ? 2.482 26.578 16.109 1 98.81 133 LEU A N 1
ATOM 1073 C CA . LEU A 1 133 ? 1.575 26.594 17.25 1 98.81 133 LEU A CA 1
ATOM 1074 C C . LEU A 1 133 ? 1.188 25.188 17.656 1 98.81 133 LEU A C 1
ATOM 1076 O O . LEU A 1 133 ? 0.797 24.375 16.812 1 98.81 133 LEU A O 1
ATOM 1080 N N . ALA A 1 134 ? 1.324 24.844 18.906 1 98.81 134 ALA A N 1
ATOM 1081 C CA . ALA A 1 134 ? 0.858 23.578 19.453 1 98.81 134 ALA A CA 1
ATOM 1082 C C . ALA A 1 134 ? -0.583 23.688 19.938 1 98.81 134 ALA A C 1
ATOM 1084 O O . ALA A 1 134 ? -0.884 24.484 20.844 1 98.81 134 ALA A O 1
ATOM 1085 N N . MET A 1 135 ? -1.43 22.922 19.297 1 98.25 135 MET A N 1
ATOM 1086 C CA . MET A 1 135 ? -2.838 22.828 19.672 1 98.25 135 MET A CA 1
ATOM 1087 C C . MET A 1 135 ? -3.154 21.453 20.25 1 98.25 135 MET A C 1
ATOM 1089 O O . MET A 1 135 ? -2.344 20.531 20.141 1 98.25 135 MET A O 1
ATOM 1093 N N . PRO A 1 136 ? -4.32 21.312 20.922 1 97.44 136 PRO A N 1
ATOM 1094 C CA . PRO A 1 136 ? -4.68 19.984 21.422 1 97.44 136 PRO A CA 1
ATOM 1095 C C . PRO A 1 136 ? -4.676 18.922 20.328 1 97.44 136 PRO A C 1
ATOM 1097 O O . PRO A 1 136 ? -4.336 17.75 20.594 1 97.44 136 PRO A O 1
ATOM 1100 N N . SER A 1 137 ? -4.961 19.266 19.094 1 97.19 137 SER A N 1
ATOM 1101 C CA . SER A 1 137 ? -5.035 18.328 17.984 1 97.19 137 SER A CA 1
ATOM 1102 C C . SER A 1 137 ? -3.645 17.984 17.453 1 97.19 137 SER A C 1
ATOM 1104 O O . SER A 1 137 ? -3.486 17.047 16.672 1 97.19 137 SER A O 1
ATOM 1106 N N . GLY A 1 138 ? -2.637 18.812 17.859 1 98.19 138 GLY A N 1
ATOM 1107 C CA . GLY A 1 138 ? -1.28 18.562 17.391 1 98.19 138 GLY A CA 1
ATOM 1108 C C . GLY A 1 138 ? -0.554 19.828 16.984 1 98.19 138 GLY A C 1
ATOM 1109 O O . GLY A 1 138 ? -1.096 20.922 17.094 1 98.19 138 GLY A O 1
ATOM 1110 N N . LEU A 1 139 ? 0.666 19.656 16.547 1 98.88 139 LEU A N 1
ATOM 1111 C CA . LEU A 1 139 ? 1.497 20.781 16.125 1 98.88 139 LEU A CA 1
ATOM 1112 C C . LEU A 1 139 ? 1.171 21.188 14.688 1 98.88 139 LEU A C 1
ATOM 111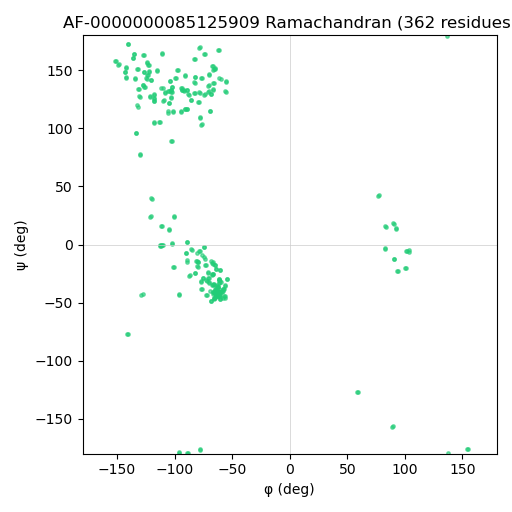4 O O . LEU A 1 139 ? 0.946 20.328 13.828 1 98.88 139 LEU A O 1
ATOM 1118 N N . GLY A 1 140 ? 1.24 22.469 14.469 1 98.94 140 GLY A N 1
ATOM 1119 C CA . GLY A 1 140 ? 1.051 22.969 13.117 1 98.94 140 GLY A CA 1
ATOM 1120 C C . GLY A 1 140 ? 1.956 24.125 12.781 1 98.94 140 GLY A C 1
ATOM 1121 O O . GLY A 1 140 ? 2.344 24.906 13.656 1 98.94 140 GLY A O 1
ATOM 1122 N N . LEU A 1 141 ? 2.234 24.219 11.555 1 98.94 141 LEU A N 1
ATOM 1123 C CA . LEU A 1 141 ? 2.99 25.328 10.992 1 98.94 141 LEU A CA 1
ATOM 1124 C C . LEU A 1 141 ? 2.062 26.469 10.586 1 98.94 141 LEU A C 1
ATOM 1126 O O . LEU A 1 141 ? 1.021 26.234 9.969 1 98.94 141 LEU A O 1
ATOM 1130 N N . VAL A 1 142 ? 2.473 27.641 10.984 1 98.88 142 VAL A N 1
ATOM 1131 C CA . VAL A 1 142 ? 1.73 28.812 10.508 1 98.88 142 VAL A CA 1
ATOM 1132 C C . VAL A 1 142 ? 2.057 29.062 9.039 1 98.88 142 VAL A C 1
ATOM 1134 O O . VAL A 1 142 ? 3.229 29.094 8.648 1 98.88 142 VAL A O 1
ATOM 1137 N N . HIS A 1 143 ? 1.038 29.203 8.258 1 98.81 143 HIS A N 1
ATOM 1138 C CA . HIS A 1 143 ? 1.219 29.453 6.832 1 98.81 143 HIS A CA 1
ATOM 1139 C C . HIS A 1 143 ? 2.092 30.688 6.59 1 98.81 143 HIS A C 1
ATOM 1141 O O . HIS A 1 143 ? 1.888 31.734 7.215 1 98.81 143 HIS A O 1
ATOM 1147 N N . THR A 1 144 ? 2.928 30.594 5.625 1 98 144 THR A N 1
ATOM 1148 C CA . THR A 1 144 ? 3.92 31.625 5.363 1 98 144 THR A CA 1
ATOM 1149 C C . THR A 1 144 ? 3.238 32.969 5.023 1 98 144 THR A C 1
ATOM 1151 O O . THR A 1 144 ? 3.736 34.031 5.383 1 98 144 THR A O 1
ATOM 1154 N N . GLN A 1 145 ? 2.113 32.906 4.457 1 97.81 145 GLN A N 1
ATOM 1155 C CA . GLN A 1 145 ? 1.416 34.125 4.023 1 97.81 145 GLN A CA 1
ATOM 1156 C C . GLN A 1 145 ? 0.827 34.875 5.215 1 97.81 145 GLN A C 1
ATOM 1158 O O . GLN A 1 145 ? 0.406 36.031 5.078 1 97.81 145 GLN A O 1
ATOM 1163 N N . ASP A 1 146 ? 0.84 34.25 6.301 1 98.5 146 ASP A N 1
ATOM 1164 C CA . ASP A 1 146 ? 0.145 34.812 7.449 1 98.5 146 ASP A CA 1
ATOM 1165 C C . ASP A 1 146 ? 1.135 35.25 8.523 1 98.5 146 ASP A C 1
ATOM 1167 O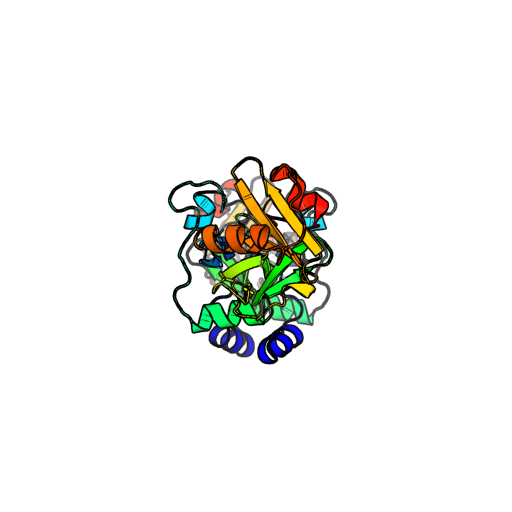 O . ASP A 1 146 ? 0.738 35.594 9.641 1 98.5 146 ASP A O 1
ATOM 1171 N N . MET A 1 147 ? 2.402 35.375 8.188 1 98.06 147 MET A N 1
ATOM 1172 C CA . MET A 1 147 ? 3.451 35.625 9.172 1 98.06 147 MET A CA 1
ATOM 1173 C C . MET A 1 147 ? 3.367 37.062 9.695 1 98.06 147 MET A C 1
ATOM 1175 O O . MET A 1 147 ? 3.676 37.312 10.859 1 98.06 147 MET A O 1
ATOM 1179 N N . VAL A 1 148 ? 2.92 37.969 8.891 1 97.38 148 VAL A N 1
ATOM 1180 C CA . VAL A 1 148 ? 2.76 39.344 9.336 1 97.38 148 VAL A CA 1
ATOM 1181 C C . VAL A 1 148 ? 1.672 39.406 10.406 1 97.38 148 VAL A C 1
ATOM 1183 O O . VAL A 1 148 ? 1.869 40.031 11.453 1 97.38 148 VAL A O 1
ATOM 1186 N N . ASP A 1 149 ? 0.567 38.75 10.125 1 97.94 149 ASP A N 1
ATOM 1187 C CA . ASP A 1 149 ? -0.527 38.719 11.094 1 97.94 149 ASP A CA 1
ATOM 1188 C C . ASP A 1 149 ? -0.107 38 12.375 1 97.94 149 ASP A C 1
ATOM 1190 O O . ASP A 1 149 ? -0.445 38.438 13.477 1 97.94 149 ASP A O 1
ATOM 1194 N N . ALA A 1 150 ? 0.604 36.969 12.25 1 97.69 150 ALA A N 1
ATOM 1195 C CA . ALA A 1 150 ? 1.094 36.219 13.406 1 97.69 150 ALA A CA 1
ATOM 1196 C C . ALA A 1 150 ? 1.997 37.094 14.273 1 97.69 150 ALA A C 1
ATOM 1198 O O . ALA A 1 150 ? 1.871 37.094 15.5 1 97.69 150 ALA A O 1
ATOM 1199 N N . ALA A 1 151 ? 2.84 37.812 13.617 1 96.5 151 ALA A N 1
ATOM 1200 C CA . ALA A 1 151 ? 3.748 38.688 14.328 1 96.5 151 ALA A CA 1
ATOM 1201 C C . ALA A 1 151 ? 2.979 39.781 15.07 1 96.5 151 ALA A C 1
ATOM 1203 O O . ALA A 1 151 ? 3.283 40.094 16.219 1 96.5 151 ALA A O 1
ATOM 1204 N N . ALA A 1 152 ? 2.043 40.344 14.414 1 96.94 152 ALA A N 1
ATOM 1205 C CA . ALA A 1 152 ? 1.214 41.375 15.031 1 96.94 152 ALA A CA 1
ATOM 1206 C C . ALA A 1 152 ? 0.466 40.844 16.234 1 96.94 152 ALA A C 1
ATOM 1208 O O . ALA A 1 152 ? 0.356 41.5 17.266 1 96.94 152 ALA A O 1
ATOM 1209 N N . ALA A 1 153 ? -0.011 39.625 16.109 1 95.94 153 ALA A N 1
ATOM 1210 C CA . ALA A 1 153 ? -0.72 39 17.219 1 95.94 153 ALA A CA 1
ATOM 1211 C C . ALA A 1 153 ? 0.215 38.75 18.391 1 95.94 153 ALA A C 1
ATOM 1213 O O . ALA A 1 153 ? -0.176 38.906 19.547 1 95.94 153 ALA A O 1
ATOM 1214 N N . LEU A 1 154 ? 1.394 38.281 18.078 1 94.5 154 LEU A N 1
ATOM 1215 C CA . LEU A 1 154 ? 2.408 38.094 19.109 1 94.5 154 LEU A CA 1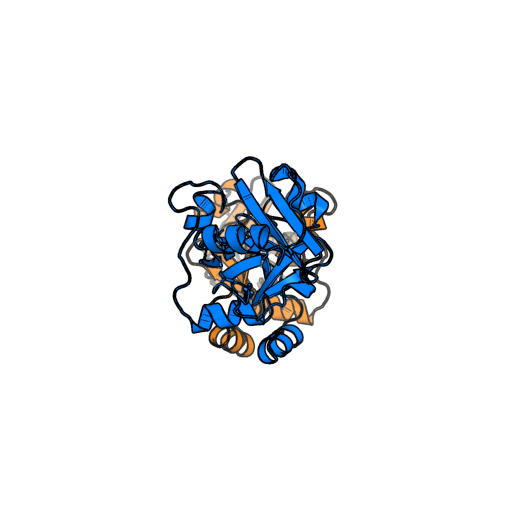
ATOM 1216 C C . LEU A 1 154 ? 2.684 39.406 19.859 1 94.5 154 LEU A C 1
ATOM 1218 O O . LEU A 1 154 ? 2.693 39.438 21.078 1 94.5 154 LEU A O 1
ATOM 1222 N N . ASP A 1 155 ? 2.844 40.469 19.141 1 94.75 155 ASP A N 1
ATOM 1223 C CA . ASP A 1 155 ? 3.135 41.781 19.703 1 94.75 155 ASP A CA 1
ATOM 1224 C C . ASP A 1 155 ? 1.977 42.25 20.562 1 94.75 155 ASP A C 1
ATOM 1226 O O . ASP A 1 155 ? 2.193 42.906 21.594 1 94.75 155 ASP A O 1
ATOM 1230 N N . ALA A 1 156 ? 0.81 41.969 20.125 1 94.81 156 ALA A N 1
ATOM 1231 C CA . ALA A 1 156 ? -0.393 42.406 20.812 1 94.81 156 ALA A CA 1
ATOM 1232 C C . ALA A 1 156 ? -0.673 41.562 22.047 1 94.81 156 ALA A C 1
ATOM 1234 O O . ALA A 1 156 ? -1.616 41.844 22.797 1 94.81 156 ALA A O 1
ATOM 1235 N N . GLY A 1 157 ? 0.074 40.5 22.188 1 93.06 157 GLY A N 1
ATOM 1236 C CA . GLY A 1 157 ? -0.095 39.656 23.359 1 93.06 157 GLY A CA 1
ATOM 1237 C C . GLY A 1 157 ? -1.222 38.656 23.188 1 93.06 157 GLY A C 1
ATOM 1238 O O . GLY A 1 157 ? -1.732 38.125 24.188 1 93.06 157 GLY A O 1
ATOM 1239 N N . MET A 1 158 ? -1.662 38.469 21.984 1 92.75 158 MET A N 1
ATOM 1240 C CA . MET A 1 158 ? -2.748 37.531 21.719 1 92.75 158 MET A CA 1
ATOM 1241 C C . MET A 1 158 ? -2.229 36.094 21.672 1 92.75 158 MET A C 1
ATOM 1243 O O . MET A 1 158 ? -3.01 35.125 21.75 1 92.75 158 MET A O 1
ATOM 1247 N N . LEU A 1 159 ? -0.934 35.906 21.5 1 95.19 159 LEU A N 1
ATOM 1248 C CA . LEU A 1 159 ? -0.258 34.625 21.5 1 95.19 159 LEU A CA 1
ATOM 1249 C C . LEU A 1 159 ? 0.722 34.5 22.672 1 95.19 159 LEU A C 1
ATOM 1251 O O . LEU A 1 159 ? 1.26 35.531 23.125 1 95.19 159 LEU A O 1
ATOM 1255 N N . PRO A 1 160 ? 0.915 33.281 23.156 1 95.06 160 PRO A N 1
ATOM 1256 C CA . PRO A 1 160 ? 1.942 33.094 24.188 1 95.06 160 PRO A CA 1
ATOM 1257 C C . PRO A 1 160 ? 3.34 33.469 23.688 1 95.06 160 PRO A C 1
ATOM 1259 O O . PRO A 1 160 ? 3.547 33.656 22.484 1 95.06 160 PRO A O 1
ATOM 1262 N N . ALA A 1 161 ? 4.242 33.562 24.688 1 95.31 161 ALA A N 1
ATOM 1263 C CA . ALA A 1 161 ? 5.633 33.844 24.359 1 95.31 161 ALA A CA 1
ATOM 1264 C C . ALA A 1 161 ? 6.223 32.781 23.453 1 95.31 161 ALA A C 1
ATOM 1266 O O . ALA A 1 161 ? 5.969 31.578 23.656 1 95.31 161 ALA A O 1
ATOM 1267 N N . CYS A 1 162 ? 6.98 33.156 22.594 1 97 162 CYS A N 1
ATOM 1268 C CA . CYS A 1 162 ? 7.562 32.312 21.562 1 97 162 CYS A CA 1
ATOM 1269 C C . CYS A 1 162 ? 8.852 31.672 22.062 1 97 162 CYS A C 1
ATOM 1271 O O . CYS A 1 162 ? 9.727 32.375 22.594 1 97 162 CYS A O 1
ATOM 1273 N N . GLU A 1 163 ? 8.977 30.406 21.938 1 97.94 163 GLU A N 1
ATOM 1274 C CA . GLU A 1 163 ? 10.195 29.672 22.266 1 97.94 163 GLU A CA 1
ATOM 1275 C C . GLU A 1 163 ? 10.977 29.312 21.016 1 97.94 163 GLU A C 1
ATOM 1277 O O . GLU A 1 163 ? 10.406 28.797 20.047 1 97.94 163 GLU A O 1
ATOM 1282 N N . GLU A 1 164 ? 12.289 29.484 21.016 1 98.12 164 GLU A N 1
ATOM 1283 C CA . GLU A 1 164 ? 13.125 29.078 19.891 1 98.12 164 GLU A CA 1
ATOM 1284 C C . GLU A 1 164 ? 13.469 27.594 19.969 1 98.12 164 GLU A C 1
ATOM 1286 O O . GLU A 1 164 ? 13.883 27.094 21.016 1 98.12 164 GLU A O 1
ATOM 1291 N N . VAL A 1 165 ? 13.266 26.891 18.859 1 98.25 165 VAL A N 1
ATOM 1292 C CA . VAL A 1 165 ? 13.531 25.453 18.828 1 98.25 165 VAL A CA 1
ATOM 1293 C C . VAL A 1 165 ? 14.125 25.062 17.484 1 98.25 165 VAL A C 1
ATOM 1295 O O . VAL A 1 165 ? 13.758 25.641 16.453 1 98.25 165 VAL A O 1
ATOM 1298 N N . PRO A 1 166 ? 15.094 24.094 17.453 1 98.25 166 PRO A N 1
ATOM 1299 C CA . PRO A 1 166 ? 15.477 23.547 16.156 1 98.25 166 PRO A CA 1
ATOM 1300 C C . PRO A 1 166 ? 14.344 22.75 15.492 1 98.25 166 PRO A C 1
ATOM 1302 O O . PRO A 1 166 ? 13.719 21.906 16.141 1 98.25 166 PRO A O 1
ATOM 1305 N N . ALA A 1 167 ? 14.086 22.953 14.242 1 98.06 167 ALA A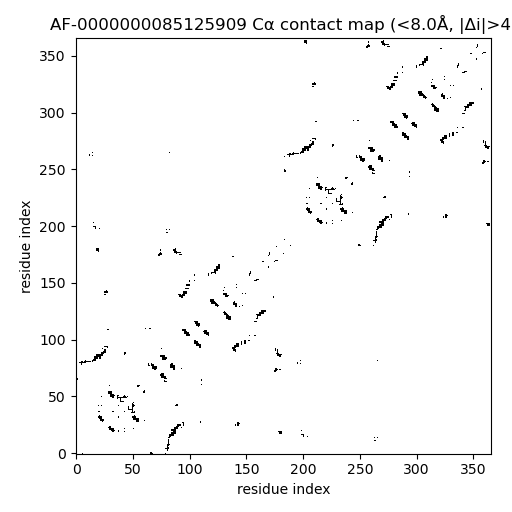 N 1
ATOM 1306 C CA . ALA A 1 167 ? 13 22.312 13.508 1 98.06 167 ALA A CA 1
ATOM 1307 C C . ALA A 1 167 ? 13.102 20.797 13.602 1 98.06 167 ALA A C 1
ATOM 1309 O O . ALA A 1 167 ? 12.086 20.094 13.672 1 98.06 167 ALA A O 1
ATOM 1310 N N . GLN A 1 168 ? 14.305 20.266 13.609 1 97.56 168 GLN A N 1
ATOM 1311 C CA . GLN A 1 168 ? 14.547 18.828 13.555 1 97.56 168 GLN A CA 1
ATOM 1312 C C . GLN A 1 168 ? 14.062 18.141 14.82 1 97.56 168 GLN A C 1
ATOM 1314 O O . GLN A 1 168 ? 13.883 16.922 14.836 1 97.56 168 GLN A O 1
ATOM 1319 N N . THR A 1 169 ? 13.805 18.891 15.867 1 98.44 169 THR A N 1
ATOM 1320 C CA . THR A 1 169 ? 13.406 18.312 17.141 1 98.44 169 THR A CA 1
ATOM 1321 C C . THR A 1 169 ? 11.891 18.156 17.219 1 98.44 169 THR A C 1
ATOM 1323 O O . THR A 1 169 ? 11.375 17.453 18.094 1 98.44 169 THR A O 1
ATOM 1326 N N . LEU A 1 170 ? 11.188 18.781 16.375 1 98.75 170 LEU A N 1
ATOM 1327 C CA . LEU A 1 170 ? 9.742 18.953 16.5 1 98.75 170 LEU A CA 1
ATOM 1328 C C . LEU A 1 170 ? 9.023 17.609 16.359 1 98.75 170 LEU A C 1
ATOM 1330 O O . LEU A 1 170 ? 8.117 17.312 17.141 1 98.75 170 LEU A O 1
ATOM 1334 N N . PRO A 1 171 ? 9.438 16.703 15.406 1 98.62 171 PRO A N 1
ATOM 1335 C CA . PRO A 1 171 ? 8.727 15.43 15.297 1 98.62 171 PRO A CA 1
ATOM 1336 C C . PRO A 1 171 ? 8.812 14.602 16.578 1 98.62 171 PRO A C 1
ATOM 1338 O O . PRO A 1 171 ? 7.812 14.031 17.016 1 98.62 171 PRO A O 1
ATOM 1341 N N . GLN A 1 172 ? 9.93 14.594 17.125 1 98.25 172 GLN A N 1
ATOM 1342 C CA . GLN A 1 172 ? 10.109 13.836 18.359 1 98.25 172 GLN A CA 1
ATOM 1343 C C . GLN A 1 172 ? 9.336 14.477 19.516 1 98.25 172 GLN A C 1
ATOM 1345 O O . GLN A 1 172 ? 8.641 13.789 20.266 1 98.25 172 GLN A O 1
ATOM 1350 N N . ARG A 1 173 ? 9.445 15.75 19.719 1 98.38 173 ARG A N 1
ATOM 1351 C CA . ARG A 1 173 ? 8.844 16.469 20.828 1 98.38 173 ARG A CA 1
ATOM 1352 C C . ARG A 1 173 ? 7.32 16.375 20.781 1 98.38 173 ARG A C 1
ATOM 1354 O O . ARG A 1 173 ? 6.664 16.281 21.828 1 98.38 173 ARG A O 1
ATOM 1361 N N . TYR A 1 174 ? 6.762 16.391 19.609 1 98.62 174 TYR A N 1
ATOM 1362 C CA . TYR A 1 174 ? 5.309 16.484 19.5 1 98.62 174 TYR A CA 1
ATOM 1363 C C . TYR A 1 174 ? 4.723 15.188 18.953 1 98.62 174 TYR A C 1
ATOM 1365 O O . TYR A 1 174 ? 3.521 15.109 18.672 1 98.62 174 TYR A O 1
ATOM 1373 N N . GLY A 1 175 ? 5.531 14.18 18.625 1 98.25 175 GLY A N 1
ATOM 1374 C CA . GLY A 1 175 ? 5.109 12.805 18.391 1 98.25 175 GLY A CA 1
ATOM 1375 C C . GLY A 1 175 ? 4.469 12.609 17.031 1 98.25 175 GLY A C 1
ATOM 1376 O O . GLY A 1 175 ? 3.416 11.977 16.922 1 98.25 175 GLY A O 1
ATOM 1377 N N . PHE A 1 176 ? 5.027 13.203 15.984 1 98.75 176 PHE A N 1
ATOM 1378 C CA . PHE A 1 176 ? 4.52 12.914 14.648 1 98.75 176 PHE A CA 1
ATOM 1379 C C . PHE A 1 176 ? 5.629 12.383 13.75 1 98.75 176 PHE A C 1
ATOM 1381 O O . PHE A 1 176 ? 6.812 12.586 14.039 1 98.75 176 PHE A O 1
ATOM 1388 N N . VAL A 1 177 ? 5.227 11.641 12.766 1 98.44 177 VAL A N 1
ATOM 1389 C CA . VAL A 1 177 ? 6.141 11.039 11.797 1 98.44 177 VAL A CA 1
ATOM 1390 C C . VAL A 1 177 ? 5.977 11.719 10.438 1 98.44 177 VAL A C 1
ATOM 1392 O O . VAL A 1 177 ? 4.883 11.734 9.875 1 98.44 177 VAL A O 1
ATOM 1395 N N . ARG A 1 178 ? 7.02 12.211 9.961 1 98.25 178 ARG A N 1
ATOM 1396 C CA . ARG A 1 178 ? 6.934 12.961 8.711 1 98.25 178 ARG A CA 1
ATOM 1397 C C . ARG A 1 178 ? 6.797 12.023 7.516 1 98.25 178 ARG A C 1
ATOM 1399 O O . ARG A 1 178 ? 6.066 12.32 6.566 1 98.25 178 ARG A O 1
ATOM 1406 N N . SER A 1 179 ? 7.512 10.883 7.551 1 98.44 179 SER A N 1
ATOM 1407 C CA . SER A 1 179 ? 7.484 9.961 6.426 1 98.44 179 SER A CA 1
ATOM 1408 C C . SER A 1 179 ? 7.285 8.523 6.895 1 98.44 179 SER A C 1
ATOM 1410 O O . SER A 1 179 ? 8.258 7.832 7.215 1 98.44 179 SER A O 1
ATOM 1412 N N . PRO A 1 180 ? 6.051 8.078 6.875 1 96.12 180 PRO A N 1
ATOM 1413 C CA . PRO A 1 180 ? 5.789 6.676 7.223 1 96.12 180 PRO A CA 1
ATOM 1414 C C . PRO A 1 180 ? 6.48 5.695 6.281 1 96.12 180 PRO A C 1
ATOM 1416 O O . PRO A 1 180 ? 6.816 4.578 6.684 1 96.12 180 PRO A O 1
ATOM 1419 N N . ALA A 1 181 ? 6.684 6.062 5.047 1 87.75 181 ALA A N 1
ATOM 1420 C CA . ALA A 1 181 ? 7.316 5.18 4.074 1 87.75 181 ALA A CA 1
ATOM 1421 C C . ALA A 1 181 ? 8.781 4.93 4.426 1 87.75 181 ALA A C 1
ATOM 1423 O O . ALA A 1 181 ? 9.367 3.924 4.016 1 87.75 181 ALA A O 1
ATOM 1424 N N . ARG A 1 182 ? 9.375 5.871 5.133 1 81.38 182 ARG A N 1
ATOM 1425 C CA . ARG A 1 182 ? 10.789 5.754 5.457 1 81.38 182 ARG A CA 1
ATOM 1426 C C . ARG A 1 182 ? 11 5.527 6.953 1 81.38 182 ARG A C 1
ATOM 1428 O O . ARG A 1 182 ? 12.133 5.461 7.426 1 81.38 182 ARG A O 1
ATOM 1435 N N . ALA A 1 183 ? 9.938 5.484 7.684 1 70.81 183 ALA A N 1
ATOM 1436 C CA . ALA A 1 183 ? 10.07 5.348 9.133 1 70.81 183 ALA A CA 1
ATOM 1437 C C . ALA A 1 183 ? 10.461 3.926 9.516 1 70.81 183 ALA A C 1
ATOM 1439 O O . ALA A 1 183 ? 10.117 2.971 8.812 1 70.81 183 ALA A O 1
ATOM 1440 N N . MET B 1 1 ? -13.773 -12.477 -11.398 1 95.69 1 MET B N 1
ATOM 1441 C CA . MET B 1 1 ? -13.844 -11.477 -10.328 1 95.69 1 MET B CA 1
ATOM 1442 C C . MET B 1 1 ? -15.266 -11.367 -9.789 1 95.69 1 MET B C 1
ATOM 1444 O O . MET B 1 1 ? -16.219 -11.227 -10.555 1 95.69 1 MET B O 1
ATOM 1448 N N . ASP B 1 2 ? -15.398 -11.406 -8.477 1 97.81 2 ASP B N 1
ATOM 1449 C CA . ASP B 1 2 ? -16.719 -11.367 -7.84 1 97.81 2 ASP B CA 1
ATOM 1450 C C . ASP B 1 2 ? -17.391 -10.016 -8.062 1 97.81 2 ASP B C 1
ATOM 1452 O O . ASP B 1 2 ? -16.719 -8.977 -8.109 1 97.81 2 ASP B O 1
ATOM 1456 N N . ASP B 1 3 ? -18.688 -10 -8.102 1 98 3 ASP B N 1
ATOM 1457 C CA . ASP B 1 3 ? -19.469 -8.789 -8.344 1 98 3 ASP B CA 1
ATOM 1458 C C . ASP B 1 3 ? -19.25 -7.773 -7.223 1 98 3 ASP B C 1
ATOM 1460 O O . ASP B 1 3 ? -19.203 -6.57 -7.473 1 98 3 ASP B O 1
ATOM 1464 N N . ILE B 1 4 ? -19.203 -8.266 -6.035 1 96.81 4 ILE B N 1
ATOM 1465 C CA . ILE B 1 4 ? -19.031 -7.379 -4.887 1 96.81 4 ILE B CA 1
ATOM 1466 C C . ILE B 1 4 ? -17.719 -6.613 -5.004 1 96.81 4 ILE B C 1
ATOM 1468 O O . ILE B 1 4 ? -17.609 -5.477 -4.535 1 96.81 4 ILE B O 1
ATOM 1472 N N . VAL B 1 5 ? -16.766 -7.215 -5.59 1 97.94 5 VAL B N 1
ATOM 1473 C CA . VAL B 1 5 ? -15.461 -6.586 -5.789 1 97.94 5 VAL B CA 1
ATOM 1474 C C . VAL B 1 5 ? -15.57 -5.508 -6.863 1 97.94 5 VAL B C 1
ATOM 1476 O O . VAL B 1 5 ? -15.078 -4.391 -6.684 1 97.94 5 VAL B O 1
ATOM 1479 N N . LYS B 1 6 ? -16.234 -5.773 -7.91 1 98 6 LYS B N 1
ATOM 1480 C CA . LYS B 1 6 ? -16.453 -4.781 -8.961 1 98 6 LYS B CA 1
ATOM 1481 C C . LYS B 1 6 ? -17.188 -3.559 -8.406 1 98 6 LYS B C 1
ATOM 1483 O O . LYS B 1 6 ? -16.859 -2.422 -8.758 1 98 6 LYS B O 1
ATOM 1488 N N . GLN B 1 7 ? -18.141 -3.766 -7.578 1 97.81 7 GLN B N 1
ATOM 1489 C CA . GLN B 1 7 ? -18.906 -2.688 -6.965 1 97.81 7 GLN B CA 1
ATOM 1490 C C . GLN B 1 7 ? -18.016 -1.832 -6.059 1 97.81 7 GLN B C 1
ATOM 1492 O O . GLN B 1 7 ? -18.156 -0.608 -6.027 1 97.81 7 GLN B O 1
ATOM 1497 N N . ALA B 1 8 ? -17.156 -2.482 -5.312 1 97.56 8 ALA B N 1
ATOM 1498 C CA . ALA B 1 8 ? -16.234 -1.753 -4.445 1 97.56 8 ALA B CA 1
ATOM 1499 C C . ALA B 1 8 ? -15.312 -0.855 -5.262 1 97.56 8 ALA B C 1
ATOM 1501 O O . ALA B 1 8 ? -15.055 0.29 -4.883 1 97.56 8 ALA B O 1
ATOM 1502 N N . MET B 1 9 ? -14.844 -1.347 -6.359 1 97.5 9 MET B N 1
ATOM 1503 C CA . MET B 1 9 ? -13.961 -0.572 -7.23 1 97.5 9 MET B CA 1
ATOM 1504 C C . MET B 1 9 ? -14.672 0.669 -7.758 1 97.5 9 MET B C 1
ATOM 1506 O O . MET B 1 9 ? -14.078 1.747 -7.828 1 97.5 9 MET B O 1
ATOM 1510 N N . ALA B 1 10 ? -15.938 0.52 -8.195 1 97.5 10 ALA B N 1
ATOM 1511 C CA . ALA B 1 10 ? -16.734 1.641 -8.695 1 97.5 10 ALA B CA 1
ATOM 1512 C C . ALA B 1 10 ? -16.953 2.688 -7.605 1 97.5 10 ALA B C 1
ATOM 1514 O O . ALA B 1 10 ? -16.906 3.891 -7.875 1 97.5 10 ALA B O 1
ATOM 1515 N N . LYS B 1 11 ? -17.109 2.24 -6.441 1 96.44 11 LYS B N 1
ATOM 1516 C CA . LYS B 1 11 ? -17.438 3.107 -5.312 1 96.44 11 LYS B CA 1
ATOM 1517 C C . LYS B 1 11 ? -16.203 3.865 -4.828 1 96.44 11 LYS B C 1
ATOM 1519 O O . LYS B 1 11 ? -16.312 4.996 -4.348 1 96.44 11 LYS B O 1
ATOM 1524 N N . TRP B 1 12 ? -15 3.26 -4.953 1 95.94 12 TRP B N 1
ATOM 1525 C CA . TRP B 1 12 ? -13.75 3.818 -4.465 1 95.94 12 TRP B CA 1
ATOM 1526 C C . TRP B 1 12 ? -12.672 3.783 -5.547 1 95.94 12 TRP B C 1
ATOM 1528 O O . TRP B 1 12 ? -11.734 2.992 -5.473 1 95.94 12 TRP B O 1
ATOM 1538 N N . PRO B 1 13 ? -12.695 4.656 -6.5 1 91.25 13 PRO B N 1
ATOM 1539 C CA . PRO B 1 13 ? -11.844 4.555 -7.688 1 91.25 13 PRO B CA 1
ATOM 1540 C C . PRO B 1 13 ? -10.406 4.996 -7.426 1 91.25 13 PRO B C 1
ATOM 1542 O O . PRO B 1 13 ? -9.516 4.734 -8.242 1 91.25 13 PRO B O 1
ATOM 1545 N N . HIS B 1 14 ? -10.008 5.547 -6.211 1 88.38 14 HIS B N 1
ATOM 1546 C CA . HIS B 1 14 ? -8.688 6.121 -6 1 88.38 14 HIS B CA 1
ATOM 1547 C C . HIS B 1 14 ? -7.945 5.398 -4.883 1 88.38 14 HIS B C 1
ATOM 1549 O O . HIS B 1 14 ? -7.219 6.023 -4.105 1 88.38 14 HIS B O 1
ATOM 1555 N N . VAL B 1 15 ? -8.117 4.086 -4.898 1 95.69 15 VAL B N 1
ATOM 1556 C CA . VAL B 1 15 ? -7.43 3.311 -3.871 1 95.69 15 VAL B CA 1
ATOM 1557 C C . VAL B 1 15 ? -6.098 2.797 -4.41 1 95.69 15 VAL B C 1
ATOM 1559 O O . VAL B 1 15 ? -6.066 2.049 -5.391 1 95.69 15 VAL B O 1
ATOM 1562 N N . PRO B 1 16 ? -5.027 3.254 -3.85 1 96.81 16 PRO B N 1
ATOM 1563 C CA . PRO B 1 16 ? -3.734 2.787 -4.355 1 96.81 16 PRO B CA 1
ATOM 1564 C C . PRO B 1 16 ? -3.521 1.291 -4.133 1 96.81 16 PRO B C 1
ATOM 1566 O O . PRO B 1 16 ? -4.031 0.727 -3.162 1 96.81 16 PRO B O 1
ATOM 1569 N N . ALA B 1 17 ? -2.758 0.646 -4.988 1 97.19 17 ALA B N 1
ATOM 1570 C CA . ALA B 1 17 ? -2.365 -0.754 -4.859 1 97.19 17 ALA B CA 1
ATOM 1571 C C . ALA B 1 17 ? -1.311 -0.929 -3.77 1 97.19 17 ALA B C 1
ATOM 1573 O O . ALA B 1 17 ? -0.709 0.047 -3.316 1 97.19 17 ALA B O 1
ATOM 1574 N N . CYS B 1 18 ? -1.143 -2.111 -3.363 1 96.44 18 CYS B N 1
ATOM 1575 C CA . CYS B 1 18 ? -0.037 -2.42 -2.463 1 96.44 18 CYS B CA 1
ATOM 1576 C C . CYS B 1 18 ? 0.684 -3.689 -2.9 1 96.44 18 CYS B C 1
ATOM 1578 O O . CYS B 1 18 ? 0.178 -4.438 -3.736 1 96.44 18 CYS B O 1
ATOM 1580 N N . SER B 1 19 ? 1.853 -3.898 -2.391 1 96.25 19 SER B N 1
ATOM 1581 C CA . SER B 1 19 ? 2.67 -5.082 -2.629 1 96.25 19 SER B CA 1
ATOM 1582 C C . SER B 1 19 ? 3.291 -5.598 -1.333 1 96.25 19 SER B C 1
ATOM 1584 O O . SER B 1 19 ? 3.289 -4.895 -0.318 1 96.25 19 SER B O 1
ATOM 1586 N N . GLY B 1 20 ? 3.719 -6.902 -1.374 1 96.75 20 GLY B N 1
ATOM 1587 C CA . GLY B 1 20 ? 4.441 -7.488 -0.256 1 96.75 20 GLY B CA 1
ATOM 1588 C C . GLY B 1 20 ? 3.533 -8.148 0.762 1 96.75 20 GLY B C 1
ATOM 1589 O O . GLY B 1 20 ? 3.996 -8.914 1.611 1 96.75 20 GLY B O 1
ATOM 1590 N N . TRP B 1 21 ? 2.273 -7.941 0.719 1 97.62 21 TRP B N 1
ATOM 1591 C CA . TRP B 1 21 ? 1.32 -8.328 1.754 1 97.62 21 TRP B CA 1
ATOM 1592 C C . TRP B 1 21 ? 0.839 -9.758 1.54 1 97.62 21 TRP B C 1
ATOM 1594 O O . TRP B 1 21 ? 0.415 -10.43 2.486 1 97.62 21 TRP B O 1
ATOM 1604 N N . LEU B 1 22 ? 0.863 -10.203 0.35 1 98.62 22 LEU B N 1
ATOM 1605 C CA . LEU B 1 22 ? 0.325 -11.516 -0.002 1 98.62 22 LEU B CA 1
ATOM 1606 C C . LEU B 1 22 ? 1.353 -12.336 -0.773 1 98.62 22 LEU B C 1
ATOM 1608 O O . LEU B 1 22 ? 2.02 -11.812 -1.671 1 98.62 22 LEU B O 1
ATOM 1612 N N . GLY B 1 23 ? 1.458 -13.609 -0.425 1 98.81 23 GLY B N 1
ATOM 1613 C CA . GLY B 1 23 ? 2.381 -14.492 -1.116 1 98.81 23 GLY B CA 1
ATOM 1614 C C . GLY B 1 23 ? 1.746 -15.812 -1.531 1 98.81 23 GLY B C 1
ATOM 1615 O O . GLY B 1 23 ? 0.801 -16.281 -0.893 1 98.81 23 GLY B O 1
ATOM 1616 N N . LEU B 1 24 ? 2.221 -16.375 -2.576 1 98.88 24 LEU B N 1
ATOM 1617 C CA . LEU B 1 24 ? 1.901 -17.719 -3.037 1 98.88 24 LEU B CA 1
ATOM 1618 C C . LEU B 1 24 ? 3.145 -18.609 -3.039 1 98.88 24 LEU B C 1
ATOM 1620 O O . LEU B 1 24 ? 4.129 -18.297 -3.717 1 98.88 24 LEU B O 1
ATOM 1624 N N . ASP B 1 25 ? 3.074 -19.75 -2.326 1 98.75 25 ASP B N 1
ATOM 1625 C CA . ASP B 1 25 ? 4.293 -20.547 -2.25 1 98.75 25 ASP B CA 1
ATOM 1626 C C . ASP B 1 25 ? 4.285 -21.656 -3.297 1 98.75 25 ASP B C 1
ATOM 1628 O O . ASP B 1 25 ? 3.352 -21.766 -4.098 1 98.75 25 ASP B O 1
ATOM 1632 N N . GLU B 1 26 ? 5.305 -22.453 -3.309 1 98.38 26 GLU B N 1
ATOM 1633 C CA . GLU B 1 26 ? 5.543 -23.453 -4.348 1 98.38 26 GLU B CA 1
ATOM 1634 C C . GLU B 1 26 ? 4.605 -24.656 -4.188 1 98.38 26 GLU B C 1
ATOM 1636 O O . GLU B 1 26 ? 4.594 -25.562 -5.027 1 98.38 26 GLU B O 1
ATOM 1641 N N . ARG B 1 27 ? 3.824 -24.594 -3.178 1 98.19 27 ARG B N 1
ATOM 1642 C CA . ARG B 1 27 ? 2.873 -25.688 -2.955 1 98.19 27 ARG B CA 1
ATOM 1643 C C . ARG B 1 27 ? 1.443 -25.219 -3.199 1 98.19 27 ARG B C 1
ATOM 1645 O O . ARG B 1 27 ? 0.492 -25.969 -2.975 1 98.19 27 ARG B O 1
ATOM 1652 N N . GLY B 1 28 ? 1.275 -23.969 -3.549 1 98.62 28 GLY B N 1
ATOM 1653 C CA . GLY B 1 28 ? -0.04 -23.438 -3.865 1 98.62 28 GLY B CA 1
ATOM 1654 C C . GLY B 1 28 ? -0.759 -22.875 -2.658 1 98.62 28 GLY B C 1
ATOM 1655 O O . GLY B 1 28 ? -1.985 -22.75 -2.66 1 98.62 28 GLY B O 1
ATOM 1656 N N . ARG B 1 29 ? 0.013 -22.594 -1.63 1 98.38 29 ARG B N 1
ATOM 1657 C CA . ARG B 1 29 ? -0.58 -22.047 -0.419 1 98.38 29 ARG B CA 1
ATOM 1658 C C . ARG B 1 29 ? -0.401 -20.531 -0.371 1 98.38 29 ARG B C 1
ATOM 1660 O O . ARG B 1 29 ? 0.651 -20.016 -0.751 1 98.38 29 ARG B O 1
ATOM 1667 N N . TRP B 1 30 ? -1.436 -19.922 0.141 1 98.81 30 TRP B N 1
ATOM 1668 C CA . TRP B 1 30 ? -1.399 -18.469 0.295 1 98.81 30 TRP B CA 1
ATOM 1669 C C . TRP B 1 30 ? -0.852 -18.094 1.663 1 98.81 30 TRP B C 1
ATOM 1671 O O . TRP B 1 30 ? -1.125 -18.75 2.662 1 98.81 30 TRP B O 1
ATOM 1681 N N . TYR B 1 31 ? -0.131 -16.969 1.679 1 98.81 31 TYR B N 1
ATOM 1682 C CA . TYR B 1 31 ? 0.424 -16.453 2.924 1 98.81 31 TYR B CA 1
ATOM 1683 C C . TYR B 1 31 ? 0.132 -14.961 3.068 1 98.81 31 TYR B C 1
ATOM 1685 O O . TYR B 1 31 ? 0.23 -14.203 2.1 1 98.81 31 TYR B O 1
ATOM 1693 N N . LEU B 1 32 ? -0.322 -14.547 4.23 1 98.38 32 LEU B N 1
ATOM 1694 C CA . LEU B 1 32 ? -0.428 -13.133 4.578 1 98.38 32 LEU B CA 1
ATOM 1695 C C . LEU B 1 32 ? 0.841 -12.648 5.27 1 98.38 32 LEU B C 1
ATOM 1697 O O . LEU B 1 32 ? 1.346 -13.305 6.184 1 98.38 32 LEU B O 1
ATOM 1701 N N . ARG B 1 33 ? 1.323 -11.547 4.836 1 98.19 33 ARG B N 1
ATOM 1702 C CA . ARG B 1 33 ? 2.561 -10.984 5.371 1 98.19 33 ARG B CA 1
ATOM 1703 C C . ARG B 1 33 ? 2.312 -9.625 6.016 1 98.19 33 ARG B C 1
ATOM 1705 O O . ARG B 1 33 ? 2.166 -8.617 5.316 1 98.19 33 ARG B O 1
ATOM 1712 N N . ASP B 1 34 ? 2.328 -9.641 7.34 1 95.69 34 ASP B N 1
ATOM 1713 C CA . ASP B 1 34 ? 2.197 -8.375 8.055 1 95.69 34 ASP B CA 1
ATOM 1714 C C . ASP B 1 34 ? 3.518 -7.609 8.055 1 95.69 34 ASP B C 1
ATOM 1716 O O . ASP B 1 34 ? 4.484 -8.023 7.41 1 95.69 34 ASP B O 1
ATOM 1720 N N . GLU B 1 35 ? 3.527 -6.5 8.727 1 92.44 35 GLU B N 1
ATOM 1721 C CA . GLU B 1 35 ? 4.711 -5.645 8.742 1 92.44 35 GLU B CA 1
ATOM 1722 C C . GLU B 1 35 ? 5.93 -6.398 9.273 1 92.44 35 GLU B C 1
ATOM 1724 O O . GLU B 1 35 ? 7.039 -6.219 8.766 1 92.44 35 GLU B O 1
ATOM 1729 N N . GLU B 1 36 ? 5.75 -7.211 10.25 1 95.62 36 GLU B N 1
ATOM 1730 C CA . GLU B 1 36 ? 6.852 -7.973 10.828 1 95.62 36 GLU B CA 1
ATOM 1731 C C . GLU B 1 36 ? 7.422 -8.977 9.828 1 95.62 36 GLU B C 1
ATOM 1733 O O . GLU B 1 36 ? 8.641 -9.086 9.68 1 95.62 36 GLU B O 1
ATOM 1738 N N . ALA B 1 37 ? 6.57 -9.672 9.18 1 97.62 37 ALA B N 1
ATOM 1739 C CA . ALA B 1 37 ? 7.02 -10.633 8.18 1 97.62 37 ALA B CA 1
ATOM 1740 C C . ALA B 1 37 ? 7.773 -9.938 7.051 1 97.62 37 ALA B C 1
ATOM 1742 O O . ALA B 1 37 ? 8.805 -10.43 6.59 1 97.62 37 ALA B O 1
ATOM 1743 N N . GLN B 1 38 ? 7.266 -8.805 6.645 1 95.88 38 GLN B N 1
ATOM 1744 C CA . GLN B 1 38 ? 7.906 -8.055 5.57 1 95.88 38 GLN B CA 1
ATOM 1745 C C . GLN B 1 38 ? 9.273 -7.527 6.012 1 95.88 38 GLN B C 1
ATOM 1747 O O . GLN B 1 38 ? 10.219 -7.512 5.223 1 95.88 38 GLN B O 1
ATOM 1752 N N . ALA B 1 39 ? 9.352 -7.176 7.238 1 94.62 39 ALA B N 1
ATOM 1753 C CA . ALA B 1 39 ? 10.609 -6.664 7.773 1 94.62 39 ALA B CA 1
ATOM 1754 C C . ALA B 1 39 ? 11.656 -7.773 7.879 1 94.62 39 ALA B C 1
ATOM 1756 O O . ALA B 1 39 ? 12.859 -7.516 7.789 1 94.62 39 ALA B O 1
ATOM 1757 N N . CYS B 1 40 ? 11.227 -9 8.062 1 96.75 40 CYS B N 1
ATOM 1758 C CA . CYS B 1 40 ? 12.125 -10.133 8.211 1 96.75 40 CYS B CA 1
ATOM 1759 C C . CYS B 1 40 ? 12.891 -10.391 6.914 1 96.75 40 CYS B C 1
ATOM 1761 O O . CYS B 1 40 ? 14.039 -10.828 6.941 1 96.75 40 CYS B O 1
ATOM 1763 N N . GLY B 1 41 ? 12.18 -10.117 5.766 1 96.62 41 GLY B N 1
ATOM 1764 C CA . GLY B 1 41 ? 12.836 -10.375 4.496 1 96.62 41 GLY B CA 1
ATOM 1765 C C . GLY B 1 41 ? 11.867 -10.656 3.365 1 96.62 41 GLY B C 1
ATOM 1766 O O . GLY B 1 41 ? 10.648 -10.578 3.549 1 96.62 41 GLY B O 1
ATOM 1767 N N . ALA B 1 42 ? 12.477 -10.977 2.223 1 97.44 42 ALA B N 1
ATOM 1768 C CA . ALA B 1 42 ? 11.688 -11.297 1.036 1 97.44 42 ALA B CA 1
ATOM 1769 C C . ALA B 1 42 ? 10.914 -12.594 1.227 1 97.44 42 ALA B C 1
ATOM 1771 O O . ALA B 1 42 ? 11.312 -13.453 2.023 1 97.44 42 ALA B O 1
ATOM 1772 N N . PHE B 1 43 ? 9.836 -12.742 0.566 1 98.12 43 PHE B N 1
ATOM 1773 C CA . PHE B 1 43 ? 8.945 -13.891 0.694 1 98.12 43 PHE B CA 1
ATOM 1774 C C . PHE B 1 43 ? 9.688 -15.188 0.397 1 98.12 43 PHE B C 1
ATOM 1776 O O . PHE B 1 43 ? 9.469 -16.203 1.062 1 98.12 43 PHE B O 1
ATOM 1783 N N . ASP B 1 44 ? 10.594 -15.102 -0.618 1 96.81 44 ASP B N 1
ATOM 1784 C CA . ASP B 1 44 ? 11.281 -16.312 -1.066 1 96.81 44 ASP B CA 1
ATOM 1785 C C . ASP B 1 44 ? 12.688 -16.391 -0.482 1 96.81 44 ASP B C 1
ATOM 1787 O O . ASP B 1 44 ? 13.555 -17.078 -1.026 1 96.81 44 ASP B O 1
ATOM 1791 N N . SER B 1 45 ? 12.992 -15.75 0.633 1 96.5 45 SER B N 1
ATOM 1792 C CA . SER B 1 45 ? 14.352 -15.633 1.158 1 96.5 45 SER B CA 1
ATOM 1793 C C . SER B 1 45 ? 14.742 -16.875 1.945 1 96.5 45 SER B C 1
ATOM 1795 O O . SER B 1 45 ? 15.93 -17.141 2.145 1 96.5 45 SER B O 1
ATOM 1797 N N . GLY B 1 46 ? 13.75 -17.547 2.428 1 95.62 46 GLY B N 1
ATOM 1798 C CA . GLY B 1 46 ? 14.016 -18.688 3.289 1 95.62 46 GLY B CA 1
ATOM 1799 C C . GLY B 1 46 ? 14.281 -18.297 4.73 1 95.62 46 GLY B C 1
ATOM 1800 O O . GLY B 1 46 ? 14.469 -19.172 5.59 1 95.62 46 GLY B O 1
ATOM 1801 N N . ILE B 1 47 ? 14.297 -17.016 4.992 1 97.19 47 ILE B N 1
ATOM 1802 C CA . ILE B 1 47 ? 14.508 -16.531 6.355 1 97.19 47 ILE B CA 1
ATOM 1803 C C . ILE B 1 47 ? 13.281 -16.844 7.207 1 97.19 47 ILE B C 1
ATOM 1805 O O . ILE B 1 47 ? 12.148 -16.547 6.805 1 97.19 47 ILE B O 1
ATOM 1809 N N . PRO B 1 48 ? 13.516 -17.391 8.375 1 96.75 48 PRO B N 1
ATOM 1810 C CA . PRO B 1 48 ? 12.375 -17.688 9.242 1 96.75 48 PRO B CA 1
ATOM 1811 C C . PRO B 1 48 ? 11.523 -16.438 9.516 1 96.75 48 PRO B C 1
ATOM 1813 O O . PRO B 1 48 ? 12.055 -15.375 9.828 1 96.75 48 PRO B O 1
ATOM 1816 N N . GLY B 1 49 ? 10.258 -16.594 9.367 1 97.5 49 GLY B N 1
ATOM 1817 C CA . GLY B 1 49 ? 9.336 -15.5 9.625 1 97.5 49 GLY B CA 1
ATOM 1818 C C . GLY B 1 49 ? 9 -14.703 8.383 1 97.5 49 GLY B C 1
ATOM 1819 O O . GLY B 1 49 ? 7.969 -14.023 8.336 1 97.5 49 GLY B O 1
ATOM 1820 N N . ALA B 1 50 ? 9.828 -14.719 7.336 1 97.94 50 ALA B N 1
ATOM 1821 C CA . ALA B 1 50 ? 9.68 -13.867 6.156 1 97.94 50 ALA B CA 1
ATOM 1822 C C . ALA B 1 50 ? 8.477 -14.297 5.316 1 97.94 50 ALA B C 1
ATOM 1824 O O . ALA B 1 50 ? 7.867 -13.477 4.629 1 97.94 50 ALA B O 1
ATOM 1825 N N . LYS B 1 51 ? 8.047 -15.5 5.398 1 97.94 51 LYS B N 1
ATOM 1826 C CA . LYS B 1 51 ? 6.938 -16 4.59 1 97.94 51 LYS B CA 1
ATOM 1827 C C . LYS B 1 51 ? 5.602 -15.484 5.121 1 97.94 51 LYS B C 1
ATOM 1829 O O . LYS B 1 51 ? 4.637 -15.352 4.363 1 97.94 51 LYS B O 1
ATOM 1834 N N . GLY B 1 52 ? 5.59 -15.25 6.402 1 98.56 52 GLY B N 1
ATOM 1835 C CA . GLY B 1 52 ? 4.344 -14.812 7.008 1 98.56 52 GLY B CA 1
ATOM 1836 C C . GLY B 1 52 ? 3.469 -15.961 7.473 1 98.56 52 GLY B C 1
ATOM 1837 O O . GLY B 1 52 ? 3.973 -17.031 7.836 1 98.56 52 GLY B O 1
ATOM 1838 N N . ALA B 1 53 ? 2.139 -15.703 7.586 1 98.44 53 ALA B N 1
ATOM 1839 C CA . ALA B 1 53 ? 1.185 -16.688 8.094 1 98.44 53 ALA B CA 1
ATOM 1840 C C . ALA B 1 53 ? 0.394 -17.328 6.961 1 98.44 53 ALA B C 1
ATOM 1842 O O . ALA B 1 53 ? -0.178 -16.625 6.121 1 98.44 53 ALA B O 1
ATOM 1843 N N . GLU B 1 54 ? 0.339 -18.609 7 1 98.56 54 GLU B N 1
ATOM 1844 C CA . GLU B 1 54 ? -0.438 -19.328 5.996 1 98.56 54 GLU B CA 1
ATOM 1845 C C . GLU B 1 54 ? -1.929 -19.031 6.137 1 98.56 54 GLU B C 1
ATOM 1847 O O . GLU B 1 54 ? -2.455 -18.984 7.25 1 98.56 54 GLU B O 1
ATOM 1852 N N . VAL B 1 55 ? -2.566 -18.859 5.039 1 98.38 55 VAL B N 1
ATOM 1853 C CA . VAL B 1 55 ? -4.02 -18.703 5.027 1 98.38 55 VAL B CA 1
ATOM 1854 C C . VAL B 1 55 ? -4.684 -20.062 5.195 1 98.38 55 VAL B C 1
ATOM 1856 O O . VAL B 1 55 ? -4.691 -20.875 4.27 1 98.38 55 VAL B O 1
ATOM 1859 N N . ARG B 1 56 ? -5.266 -20.297 6.297 1 97.69 56 ARG B N 1
ATOM 1860 C CA . ARG B 1 56 ? -5.914 -21.562 6.586 1 97.69 56 ARG B CA 1
ATOM 1861 C C . ARG B 1 56 ? -7.426 -21.469 6.414 1 97.69 56 ARG B C 1
ATOM 1863 O O . ARG B 1 56 ? -8.109 -22.484 6.273 1 97.69 56 ARG B O 1
ATOM 1870 N N . ASN B 1 57 ? -7.863 -20.25 6.453 1 97 57 ASN B N 1
ATOM 1871 C CA . ASN B 1 57 ? -9.289 -20.031 6.234 1 97 57 ASN B CA 1
ATOM 1872 C C . ASN B 1 57 ? -9.688 -20.328 4.793 1 97 57 ASN B C 1
ATOM 1874 O O . ASN B 1 57 ? -9.336 -19.578 3.881 1 97 57 ASN B O 1
ATOM 1878 N N . GLU B 1 58 ? -10.5 -21.344 4.648 1 96.31 58 GLU B N 1
ATOM 1879 C CA . GLU B 1 58 ? -10.875 -21.812 3.314 1 96.31 58 GLU B CA 1
ATOM 1880 C C . GLU B 1 58 ? -11.68 -20.766 2.562 1 96.31 58 GLU B C 1
ATOM 1882 O O . GLU B 1 58 ? -11.531 -20.609 1.349 1 96.31 58 GLU B O 1
ATOM 1887 N N . LYS B 1 59 ? -12.539 -20.094 3.281 1 96.25 59 LYS B N 1
ATOM 1888 C CA . LYS B 1 59 ? -13.359 -19.078 2.641 1 96.25 59 LYS B CA 1
ATOM 1889 C C . LYS B 1 59 ? -12.492 -17.953 2.072 1 96.25 59 LYS B C 1
ATOM 1891 O O . LYS B 1 59 ? -12.727 -17.484 0.955 1 96.25 59 LYS B O 1
ATOM 1896 N N . LEU B 1 60 ? -11.508 -17.562 2.842 1 96.81 60 LEU B N 1
ATOM 1897 C CA . LEU B 1 60 ? -10.594 -16.531 2.377 1 96.81 60 LEU B CA 1
ATOM 1898 C C . LEU B 1 60 ? -9.766 -17.016 1.196 1 96.81 60 LEU B C 1
ATOM 1900 O O . LEU B 1 60 ? -9.586 -16.297 0.21 1 96.81 60 LEU B O 1
ATOM 1904 N N . ALA B 1 61 ? -9.344 -18.219 1.292 1 97.75 61 ALA B N 1
ATOM 1905 C CA . ALA B 1 61 ? -8.555 -18.781 0.2 1 97.75 61 ALA B CA 1
ATOM 1906 C C . ALA B 1 61 ? -9.367 -18.844 -1.089 1 97.75 61 ALA B C 1
ATOM 1908 O O . ALA B 1 61 ? -8.867 -18.5 -2.164 1 97.75 61 ALA B O 1
ATOM 1909 N N . ASP B 1 62 ? -10.555 -19.266 -0.956 1 97.5 62 ASP B N 1
ATOM 1910 C CA . ASP B 1 62 ? -11.445 -19.328 -2.113 1 97.5 62 ASP B CA 1
ATOM 1911 C C . ASP B 1 62 ? -11.695 -17.953 -2.703 1 97.5 62 ASP B C 1
ATOM 1913 O O . ASP B 1 62 ? -11.758 -17.781 -3.924 1 97.5 62 ASP B O 1
ATOM 1917 N N . PHE B 1 63 ? -11.883 -17.031 -1.854 1 98.19 63 PHE B N 1
ATOM 1918 C CA . PHE B 1 63 ? -12.102 -15.656 -2.297 1 98.19 63 PHE B CA 1
ATO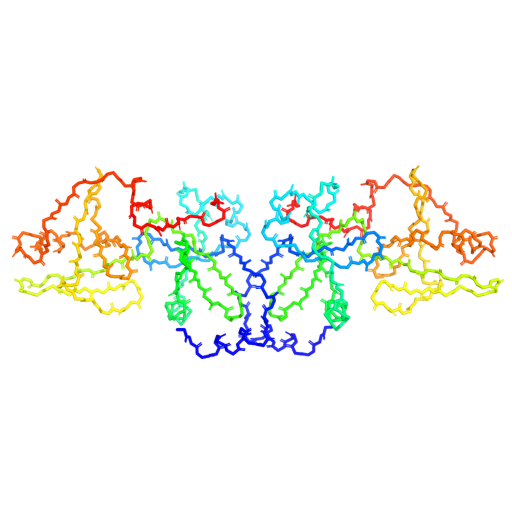M 1919 C C . PHE B 1 63 ? -10.898 -15.141 -3.074 1 98.19 63 PHE B C 1
ATOM 1921 O O . PHE B 1 63 ? -11.055 -14.539 -4.141 1 98.19 63 PHE B O 1
ATOM 1928 N N . ILE B 1 64 ? -9.68 -15.367 -2.52 1 98.19 64 ILE B N 1
ATOM 1929 C CA . ILE B 1 64 ? -8.461 -14.977 -3.225 1 98.19 64 ILE B CA 1
ATOM 1930 C C . ILE B 1 64 ? -8.43 -15.633 -4.602 1 98.19 64 ILE B C 1
ATOM 1932 O O . ILE B 1 64 ? -8.172 -14.977 -5.609 1 98.19 64 ILE B O 1
ATOM 1936 N N . ALA B 1 65 ? -8.75 -16.828 -4.625 1 98.12 65 ALA B N 1
ATOM 1937 C CA . ALA B 1 65 ? -8.703 -17.609 -5.859 1 98.12 65 ALA B CA 1
ATOM 1938 C C . ALA B 1 65 ? -9.633 -17.016 -6.914 1 98.12 65 ALA B C 1
ATOM 1940 O O . ALA B 1 65 ? -9.242 -16.859 -8.07 1 98.12 65 ALA B O 1
ATOM 1941 N N . ARG B 1 66 ? -10.852 -16.641 -6.566 1 98.12 66 ARG B N 1
ATOM 1942 C CA . ARG B 1 66 ? -11.844 -16.141 -7.512 1 98.12 66 ARG B CA 1
ATOM 1943 C C . ARG B 1 66 ? -11.5 -14.742 -7.992 1 98.12 66 ARG B C 1
ATOM 1945 O O . ARG B 1 66 ? -12.039 -14.266 -9 1 98.12 66 ARG B O 1
ATOM 1952 N N . ASN B 1 67 ? -10.617 -14.055 -7.258 1 98.56 67 ASN B N 1
ATOM 1953 C CA . ASN B 1 67 ? -10.273 -12.672 -7.598 1 98.56 67 ASN B CA 1
ATOM 1954 C C . ASN B 1 67 ? -8.781 -12.516 -7.875 1 98.56 67 ASN B C 1
ATOM 1956 O O . ASN B 1 67 ? -8.219 -11.438 -7.676 1 98.56 67 ASN B O 1
ATOM 1960 N N . TYR B 1 68 ? -8.156 -13.656 -8.273 1 98.81 68 TYR B N 1
ATOM 1961 C CA . TYR B 1 68 ? -6.754 -13.75 -8.648 1 98.81 68 TYR B CA 1
ATOM 1962 C C . TYR B 1 68 ? -6.57 -13.523 -10.141 1 98.81 68 TYR B C 1
ATOM 1964 O O . TYR B 1 68 ? -7.074 -14.297 -10.961 1 98.81 68 TYR B O 1
ATOM 1972 N N . LEU B 1 69 ? -5.801 -12.391 -10.516 1 98.31 69 LEU B N 1
ATOM 1973 C CA . LEU B 1 69 ? -5.707 -11.945 -11.898 1 98.31 69 LEU B CA 1
ATOM 1974 C C . LEU B 1 69 ? -4.289 -11.484 -12.234 1 98.31 69 LEU B C 1
ATOM 1976 O O . LEU B 1 69 ? -3.43 -11.438 -11.352 1 98.31 69 LEU B O 1
ATOM 1980 N N . ALA B 1 70 ? -4.07 -11.211 -13.469 1 98.12 70 ALA B N 1
ATOM 1981 C CA . ALA B 1 70 ? -2.764 -10.742 -13.922 1 98.12 70 ALA B CA 1
ATOM 1982 C C . ALA B 1 70 ? -2.885 -9.422 -14.672 1 98.12 70 ALA B C 1
ATOM 1984 O O . ALA B 1 70 ? -3.865 -9.188 -15.383 1 98.12 70 ALA B O 1
ATOM 1985 N N . GLU B 1 71 ? -1.895 -8.547 -14.484 1 97.5 71 GLU B N 1
ATOM 1986 C CA . GLU B 1 71 ? -1.704 -7.375 -15.336 1 97.5 71 GLU B CA 1
ATOM 1987 C C . GLU B 1 71 ? -0.935 -7.73 -16.609 1 97.5 71 GLU B C 1
ATOM 1989 O O . GLU B 1 71 ? -0.184 -8.711 -16.625 1 97.5 71 GLU B O 1
ATOM 1994 N N . PRO B 1 72 ? -1.062 -6.875 -17.641 1 97 72 PRO B N 1
ATOM 1995 C CA . PRO B 1 72 ? -0.323 -7.129 -18.875 1 97 72 PRO B CA 1
ATOM 1996 C C . PRO B 1 72 ? 1.189 -7.137 -18.672 1 97 72 PRO B C 1
ATOM 1998 O O . PRO B 1 72 ? 1.917 -7.781 -19.438 1 97 72 PRO B O 1
ATOM 2001 N N . ASP B 1 73 ? 1.639 -6.539 -17.656 1 96.88 73 ASP B N 1
ATOM 2002 C CA . ASP B 1 73 ? 3.078 -6.434 -17.438 1 96.88 73 ASP B CA 1
ATOM 2003 C C . ASP B 1 73 ? 3.602 -7.633 -16.641 1 96.88 73 ASP B C 1
ATOM 2005 O O . ASP B 1 73 ? 4.777 -7.68 -16.281 1 96.88 73 ASP B O 1
ATOM 2009 N N . GLY B 1 74 ? 2.799 -8.547 -16.312 1 98.19 74 GLY B N 1
ATOM 2010 C CA . GLY B 1 74 ? 3.238 -9.805 -15.734 1 98.19 74 GLY B CA 1
ATOM 2011 C C . GLY B 1 74 ? 3.066 -9.875 -14.227 1 98.19 74 GLY B C 1
ATOM 2012 O O . GLY B 1 74 ? 3.281 -10.922 -13.617 1 98.19 74 GLY B O 1
ATOM 2013 N N . ARG B 1 75 ? 2.646 -8.766 -13.617 1 98.56 75 ARG B N 1
ATOM 2014 C CA . ARG B 1 75 ? 2.363 -8.812 -12.188 1 98.56 75 ARG B CA 1
ATOM 2015 C C . ARG B 1 75 ? 1.004 -9.445 -11.922 1 98.56 75 ARG B C 1
ATOM 2017 O O . ARG B 1 75 ? 0.013 -9.109 -12.57 1 98.56 75 ARG B O 1
ATOM 2024 N N . TRP B 1 76 ? 0.996 -10.352 -11.023 1 98.94 76 TRP B N 1
ATOM 2025 C CA . TRP B 1 76 ? -0.25 -10.977 -10.594 1 98.94 76 TRP B CA 1
ATOM 2026 C C . TRP B 1 76 ? -0.769 -10.328 -9.312 1 98.94 76 TRP B C 1
ATOM 2028 O O . TRP B 1 76 ? 0.012 -9.812 -8.508 1 98.94 76 TRP B O 1
ATOM 2038 N N . PHE B 1 77 ? -2.125 -10.359 -9.203 1 98.81 77 PHE B N 1
ATOM 2039 C CA . PHE B 1 77 ? -2.684 -9.648 -8.055 1 98.81 77 PHE B CA 1
ATOM 2040 C C . PHE B 1 77 ? -3.996 -10.289 -7.613 1 98.81 77 PHE B C 1
ATOM 2042 O O . PHE B 1 77 ? -4.59 -11.078 -8.352 1 98.81 77 PHE B O 1
ATOM 2049 N N . PHE B 1 78 ? -4.309 -10.016 -6.348 1 98.69 78 PHE B N 1
ATOM 2050 C CA . PHE B 1 78 ? -5.605 -10.266 -5.73 1 98.69 78 PHE B CA 1
ATOM 2051 C C . PHE B 1 78 ? -6.418 -8.977 -5.641 1 98.69 78 PHE B C 1
ATOM 2053 O O . PHE B 1 78 ? -6 -8.016 -4.988 1 98.69 78 PHE B O 1
ATOM 2060 N N . GLN B 1 79 ? -7.547 -8.945 -6.383 1 98.44 79 GLN B N 1
ATOM 2061 C CA . GLN B 1 79 ? -8.414 -7.781 -6.219 1 98.44 79 GLN B CA 1
ATOM 2062 C C . GLN B 1 79 ? -9.227 -7.879 -4.93 1 98.44 79 GLN B C 1
ATOM 2064 O O . GLN B 1 79 ? -10.242 -8.57 -4.879 1 98.44 79 GLN B O 1
ATOM 2069 N N . ASN B 1 80 ? -8.898 -7.18 -3.83 1 97.88 80 ASN B N 1
ATOM 2070 C CA . ASN B 1 80 ? -9.484 -7.172 -2.496 1 97.88 80 ASN B CA 1
ATOM 2071 C C . ASN B 1 80 ? -10.375 -5.949 -2.283 1 97.88 80 ASN B C 1
ATOM 2073 O O . ASN B 1 80 ? -9.977 -5 -1.606 1 97.88 80 ASN B O 1
ATOM 2077 N N . GLY B 1 81 ? -11.672 -6.152 -2.66 1 97.5 81 GLY B N 1
ATOM 2078 C CA . GLY B 1 81 ? -12.477 -4.949 -2.783 1 97.5 81 GLY B CA 1
ATOM 2079 C C . GLY B 1 81 ? -11.914 -3.961 -3.791 1 97.5 81 GLY B C 1
ATOM 2080 O O . GLY B 1 81 ? -11.672 -4.312 -4.949 1 97.5 81 GLY B O 1
ATOM 2081 N N . PRO B 1 82 ? -11.742 -2.684 -3.299 1 97.94 82 PRO B N 1
ATOM 2082 C CA . PRO B 1 82 ? -11.227 -1.709 -4.266 1 97.94 82 PRO B CA 1
ATOM 2083 C C . PRO B 1 82 ? -9.711 -1.792 -4.445 1 97.94 82 PRO B C 1
ATOM 2085 O O . PRO B 1 82 ? -9.164 -1.185 -5.363 1 97.94 82 PRO B O 1
ATOM 2088 N N . GLN B 1 83 ? -9.016 -2.447 -3.6 1 98.31 83 GLN B N 1
ATOM 2089 C CA . GLN B 1 83 ? -7.555 -2.408 -3.605 1 98.31 83 GLN B CA 1
ATOM 2090 C C . GLN B 1 83 ? -6.98 -3.562 -4.422 1 98.31 83 GLN B C 1
ATOM 2092 O O . GLN B 1 83 ? -7.438 -4.699 -4.309 1 98.31 83 GLN B O 1
ATOM 2097 N N . ARG B 1 84 ? -6.09 -3.234 -5.219 1 97.88 84 ARG B N 1
ATOM 2098 C CA . ARG B 1 84 ? -5.266 -4.25 -5.867 1 97.88 84 ARG B CA 1
ATOM 2099 C C . ARG B 1 84 ? -4.078 -4.641 -4.992 1 97.88 84 ARG B C 1
ATOM 2101 O O . ARG B 1 84 ? -3.312 -3.777 -4.559 1 97.88 84 ARG B O 1
ATOM 2108 N N . VAL B 1 85 ? -3.941 -5.953 -4.684 1 98.5 85 VAL B N 1
ATOM 2109 C CA . VAL B 1 85 ? -2.846 -6.473 -3.873 1 98.5 85 VAL B CA 1
ATOM 2110 C C . VAL B 1 85 ? -1.945 -7.359 -4.727 1 98.5 85 VAL B C 1
ATOM 2112 O O . VAL B 1 85 ? -2.303 -8.5 -5.043 1 98.5 85 VAL B O 1
ATOM 2115 N N . TYR B 1 86 ? -0.798 -6.867 -5.078 1 98.62 86 TYR B N 1
ATOM 2116 C CA . TYR B 1 86 ? 0.133 -7.637 -5.891 1 98.62 86 TYR B CA 1
ATOM 2117 C C . TYR B 1 86 ? 0.724 -8.797 -5.098 1 98.62 86 TYR B C 1
ATOM 2119 O O . TYR B 1 86 ? 1.023 -8.656 -3.908 1 98.62 86 TYR B O 1
ATOM 2127 N N . VAL B 1 87 ? 0.974 -9.859 -5.742 1 98.81 87 VAL B N 1
ATOM 2128 C CA . VAL B 1 87 ? 1.323 -11.109 -5.082 1 98.81 87 VAL B CA 1
ATOM 2129 C C . VAL B 1 87 ? 2.826 -11.352 -5.195 1 98.81 87 VAL B C 1
ATOM 2131 O O . VAL B 1 87 ? 3.412 -11.156 -6.266 1 98.81 87 VAL B O 1
ATOM 2134 N N . GLU B 1 88 ? 3.441 -11.703 -4.117 1 98.81 88 GLU B N 1
ATOM 2135 C CA . GLU B 1 88 ? 4.777 -12.289 -4.121 1 98.81 88 GLU B CA 1
ATOM 2136 C C . GLU B 1 88 ? 4.73 -13.766 -4.48 1 98.81 88 GLU B C 1
ATOM 2138 O O . GLU B 1 88 ? 4.055 -14.555 -3.811 1 98.81 88 GLU B O 1
ATOM 2143 N N . LEU B 1 89 ? 5.441 -14.094 -5.512 1 98.75 89 LEU B N 1
ATOM 2144 C CA . LEU B 1 89 ? 5.469 -15.484 -5.957 1 98.75 89 LEU B CA 1
ATOM 2145 C C . LEU B 1 89 ? 6.762 -16.172 -5.531 1 98.75 89 LEU B C 1
ATOM 2147 O O . LEU B 1 89 ? 7.852 -15.719 -5.891 1 98.75 89 LEU B O 1
ATOM 2151 N N . GLU B 1 90 ? 6.641 -17.25 -4.883 1 98.44 90 GLU B N 1
ATOM 2152 C CA . GLU B 1 90 ? 7.844 -18.016 -4.559 1 98.44 90 GLU B CA 1
ATOM 2153 C C . GLU B 1 90 ? 8.445 -18.656 -5.809 1 98.44 90 GLU B C 1
ATOM 2155 O O . GLU B 1 90 ? 9.664 -18.812 -5.906 1 98.44 90 GLU B O 1
ATOM 2160 N N . SER B 1 91 ? 7.582 -19 -6.707 1 98.19 91 SER B N 1
ATOM 2161 C CA . SER B 1 91 ? 8.078 -19.625 -7.934 1 98.19 91 SER B CA 1
ATOM 2162 C C . SER B 1 91 ? 7.297 -19.141 -9.148 1 98.19 91 SER B C 1
ATOM 2164 O O . SER B 1 91 ? 7.762 -18.266 -9.883 1 98.19 91 SER B O 1
ATOM 2166 N N . THR B 1 92 ? 6.094 -19.641 -9.359 1 98.88 92 THR B N 1
ATOM 2167 C CA . THR B 1 92 ? 5.293 -19.359 -10.539 1 98.88 92 THR B CA 1
ATOM 2168 C C . THR B 1 92 ? 3.902 -18.859 -10.148 1 98.88 92 THR B C 1
ATOM 2170 O O . THR B 1 92 ? 3.463 -19.062 -9.016 1 98.88 92 THR B O 1
ATOM 2173 N N . PRO B 1 93 ? 3.184 -18.234 -11.117 1 98.88 93 PRO B N 1
ATOM 2174 C CA . PRO B 1 93 ? 1.831 -17.766 -10.805 1 98.88 93 PRO B CA 1
ATOM 2175 C C . PRO B 1 93 ? 0.855 -18.922 -10.539 1 98.88 93 PRO B C 1
ATOM 2177 O O . PRO B 1 93 ? -0.157 -18.734 -9.867 1 98.88 93 PRO B O 1
ATOM 2180 N N . TRP B 1 94 ? 1.153 -20.078 -11.109 1 98.94 94 TRP B N 1
ATOM 2181 C CA . TRP B 1 94 ? 0.271 -21.219 -10.914 1 98.94 94 TRP B CA 1
ATOM 2182 C C . TRP B 1 94 ? 1.024 -22.391 -10.289 1 98.94 94 TRP B C 1
ATOM 2184 O O . TRP B 1 94 ? 2.232 -22.547 -10.492 1 98.94 94 TRP B O 1
ATOM 2194 N N . ILE B 1 95 ? 0.318 -23.109 -9.562 1 98.94 95 ILE B N 1
ATOM 2195 C CA . ILE B 1 95 ? 0.755 -24.422 -9.102 1 98.94 95 ILE B CA 1
ATOM 2196 C C . ILE B 1 95 ? -0.234 -25.484 -9.562 1 98.94 95 ILE B C 1
ATOM 2198 O O . ILE B 1 95 ? -1.438 -25.375 -9.32 1 98.94 95 ILE B O 1
ATOM 2202 N N . TRP B 1 96 ? 0.312 -26.484 -10.195 1 98.81 96 TRP B N 1
ATOM 2203 C CA . TRP B 1 96 ? -0.534 -27.5 -10.797 1 98.81 96 TRP B CA 1
ATOM 2204 C C . TRP B 1 96 ? -0.534 -28.781 -9.953 1 98.81 96 TRP B C 1
ATOM 2206 O O . TRP B 1 96 ? 0.512 -29.188 -9.445 1 98.81 96 TRP B O 1
ATOM 2216 N N . ARG B 1 97 ? -1.681 -29.359 -9.867 1 98.69 97 ARG B N 1
ATOM 2217 C CA . ARG B 1 97 ? -1.854 -30.688 -9.281 1 98.69 97 ARG B CA 1
ATOM 2218 C C . ARG B 1 97 ? -2.174 -31.719 -10.359 1 98.69 97 ARG B C 1
ATOM 2220 O O . ARG B 1 97 ? -3.039 -31.484 -11.211 1 98.69 97 ARG B O 1
ATOM 2227 N N . LEU B 1 98 ? -1.457 -32.781 -10.305 1 98.5 98 LEU B N 1
ATOM 2228 C CA . LEU B 1 98 ? -1.617 -33.844 -11.289 1 98.5 98 LEU B CA 1
ATOM 2229 C C . LEU B 1 98 ? -1.869 -35.188 -10.602 1 98.5 98 LEU B C 1
ATOM 2231 O O . LEU B 1 98 ? -1.228 -35.5 -9.594 1 98.5 98 LEU B O 1
ATOM 2235 N N . ARG B 1 99 ? -2.795 -35.844 -11.133 1 97.75 99 ARG B N 1
ATOM 2236 C CA . ARG B 1 99 ? -3.049 -37.219 -10.703 1 97.75 99 ARG B CA 1
ATOM 2237 C C . ARG B 1 99 ? -3.184 -38.156 -11.898 1 97.75 99 ARG B C 1
ATOM 2239 O O . ARG B 1 99 ? -4.039 -37.938 -12.758 1 97.75 99 ARG B O 1
ATOM 2246 N N . TRP B 1 100 ? -2.307 -39.094 -11.945 1 95.25 100 TRP B N 1
ATOM 2247 C CA . TRP B 1 100 ? -2.32 -40.125 -12.977 1 95.25 100 TRP B CA 1
ATOM 2248 C C . TRP B 1 100 ? -2.838 -41.469 -12.414 1 95.25 100 TRP B C 1
ATOM 2250 O O . TRP B 1 100 ? -2.301 -41.969 -11.43 1 95.25 100 TRP B O 1
ATOM 2260 N N . ASP B 1 101 ? -3.898 -41.969 -13.016 1 92.38 101 ASP B N 1
ATOM 2261 C CA . ASP B 1 101 ? -4.449 -43.219 -12.492 1 92.38 101 ASP B CA 1
ATOM 2262 C C . ASP B 1 101 ? -4.094 -44.406 -13.398 1 92.38 101 ASP B C 1
ATOM 2264 O O . ASP B 1 101 ? -4.684 -45.5 -13.281 1 92.38 101 ASP B O 1
ATOM 2268 N N . GLY B 1 102 ? -3.217 -44.281 -14.305 1 91.44 102 GLY B N 1
ATOM 2269 C CA . GLY B 1 102 ? -2.803 -45.344 -15.219 1 91.44 102 GLY B CA 1
ATOM 2270 C C . GLY B 1 102 ? -3.432 -45.219 -16.594 1 91.44 102 GLY B C 1
ATOM 2271 O O . GLY B 1 102 ? -2.939 -45.812 -17.562 1 91.44 102 GLY B O 1
ATOM 2272 N N . GLU B 1 103 ? -4.473 -44.531 -16.75 1 90.12 103 GLU B N 1
ATOM 2273 C CA . GLU B 1 103 ? -5.176 -44.375 -18.016 1 90.12 103 GLU B CA 1
ATOM 2274 C C . GLU B 1 103 ? -5.422 -42.906 -18.328 1 90.12 103 GLU B C 1
ATOM 2276 O O . GLU B 1 103 ? -5.25 -42.469 -19.484 1 90.12 103 GLU B O 1
ATOM 2281 N N . ARG B 1 104 ? -5.84 -42.188 -17.281 1 93.69 104 ARG B N 1
ATOM 2282 C CA . ARG B 1 104 ? -6.219 -40.781 -17.453 1 93.69 104 ARG B CA 1
ATOM 2283 C C . ARG B 1 104 ? -5.402 -39.875 -16.547 1 93.69 104 ARG B C 1
ATOM 2285 O O . ARG B 1 104 ? -5.109 -40.25 -15.406 1 93.69 104 ARG B O 1
ATOM 2292 N N . LEU B 1 105 ? -5.129 -38.656 -17.094 1 96.38 105 LEU B N 1
ATOM 2293 C CA . LEU B 1 105 ? -4.434 -37.625 -16.328 1 96.38 105 LEU B CA 1
ATOM 2294 C C . LEU B 1 105 ? -5.398 -36.531 -15.883 1 96.38 105 LEU B C 1
ATOM 2296 O O . LEU B 1 105 ? -6.004 -35.875 -16.719 1 96.38 105 LEU B O 1
ATOM 2300 N N . GLN B 1 106 ? -5.609 -36.438 -14.578 1 97.81 106 GLN B N 1
ATOM 2301 C CA . GLN B 1 106 ? -6.398 -35.344 -14.008 1 97.81 106 GLN B CA 1
ATOM 2302 C C . GLN B 1 106 ? -5.504 -34.188 -13.578 1 97.81 106 GLN B C 1
ATOM 2304 O O . GLN B 1 106 ? -4.449 -34.406 -12.977 1 97.81 106 GLN B O 1
ATOM 2309 N N . MET B 1 107 ? -5.902 -33.031 -13.906 1 98.19 107 MET B N 1
ATOM 2310 C CA . MET B 1 107 ? -5.121 -31.859 -13.578 1 98.19 107 MET B CA 1
ATOM 2311 C C . MET B 1 107 ? -6.012 -30.766 -13.008 1 98.19 107 MET B C 1
ATOM 2313 O O . MET B 1 107 ? -7.141 -30.578 -13.461 1 98.19 107 MET B O 1
ATOM 2317 N N . HIS B 1 108 ? -5.539 -29.984 -12.008 1 98.19 108 HIS B N 1
ATOM 2318 C CA . HIS B 1 108 ? -6.207 -28.781 -11.539 1 98.19 108 HIS B CA 1
ATOM 2319 C C . HIS B 1 108 ? -5.199 -27.75 -11.031 1 98.19 108 HIS B C 1
ATOM 2321 O O . HIS B 1 108 ? -4.059 -28.109 -10.719 1 98.19 108 HIS B O 1
ATOM 2327 N N . SER B 1 109 ? -5.598 -26.562 -11.078 1 98.75 109 SER B N 1
ATOM 2328 C CA . SER B 1 109 ? -4.777 -25.5 -10.523 1 98.75 109 SER B CA 1
ATOM 2329 C C . SER B 1 109 ? -4.875 -25.453 -9.008 1 98.75 109 SER B C 1
ATOM 2331 O O . SER B 1 109 ? -5.758 -26.078 -8.414 1 98.75 109 SER B O 1
ATOM 2333 N N . HIS B 1 110 ? -3.984 -24.641 -8.391 1 98.44 110 HIS B N 1
ATOM 2334 C CA . HIS B 1 110 ? -4.051 -24.438 -6.949 1 98.44 110 HIS B CA 1
ATOM 2335 C C . HIS B 1 110 ? -5.344 -23.734 -6.551 1 98.44 110 HIS B C 1
ATOM 2337 O O . HIS B 1 110 ? -5.738 -23.766 -5.383 1 98.44 110 HIS B O 1
ATOM 2343 N N . THR B 1 111 ? -6.012 -23.109 -7.473 1 97.94 111 THR B N 1
ATOM 2344 C CA . THR B 1 111 ? -7.27 -22.422 -7.203 1 97.94 111 THR B CA 1
ATOM 2345 C C . THR B 1 111 ? -8.453 -23.359 -7.387 1 97.94 111 THR B C 1
ATOM 2347 O O . THR B 1 111 ? -9.609 -22.953 -7.211 1 97.94 111 THR B O 1
ATOM 2350 N N . GLY B 1 112 ? -8.242 -24.531 -7.867 1 96.94 112 GLY B N 1
ATOM 2351 C CA . GLY B 1 112 ? -9.289 -25.531 -7.941 1 96.94 112 GLY B CA 1
ATOM 2352 C C . GLY B 1 112 ? -9.844 -25.719 -9.344 1 96.94 112 GLY B C 1
ATOM 2353 O O . GLY B 1 112 ? -10.625 -26.641 -9.594 1 96.94 112 GLY B O 1
ATOM 2354 N N . ALA B 1 113 ? -9.461 -24.953 -10.25 1 97.25 113 ALA B N 1
ATOM 2355 C CA . ALA B 1 113 ? -9.969 -25.047 -11.617 1 97.25 113 ALA B CA 1
ATOM 2356 C C . ALA B 1 113 ? -9.453 -26.312 -12.305 1 97.25 113 ALA B C 1
ATOM 2358 O O . ALA B 1 113 ? -8.273 -26.641 -12.211 1 97.25 113 ALA B O 1
ATOM 2359 N N . GLU B 1 114 ? -10.289 -26.953 -12.984 1 97.69 114 GLU B N 1
ATOM 2360 C CA . GLU B 1 114 ? -9.898 -28.125 -13.758 1 97.69 114 GLU B CA 1
ATOM 2361 C C . GLU B 1 114 ? -9.18 -27.734 -15.039 1 97.69 114 GLU B C 1
ATOM 2363 O O . GLU B 1 114 ? -9.555 -26.75 -15.695 1 97.69 114 GLU B O 1
ATOM 2368 N N . LEU B 1 115 ? -8.195 -28.547 -15.391 1 97.62 115 LEU B N 1
ATOM 2369 C CA . LEU B 1 115 ? -7.398 -28.312 -16.594 1 97.62 115 LEU B CA 1
ATOM 2370 C C . LEU B 1 115 ? -7.438 -29.516 -17.516 1 97.62 115 LEU B C 1
ATOM 2372 O O . LEU B 1 115 ? -7.641 -30.641 -17.062 1 97.62 115 LEU B O 1
ATOM 2376 N N . GLN B 1 116 ? -7.199 -29.234 -18.734 1 96.19 116 GLN B N 1
ATOM 2377 C CA . GLN B 1 116 ? -7.113 -30.297 -19.734 1 96.19 116 GLN B CA 1
ATOM 2378 C C . GLN B 1 116 ? -5.68 -30.469 -20.234 1 96.19 116 GLN B C 1
ATOM 2380 O O . GLN B 1 116 ? -5.035 -29.5 -20.625 1 96.19 116 GLN B O 1
ATOM 2385 N N . ALA B 1 117 ? -5.266 -31.719 -20.312 1 95.38 117 ALA B N 1
ATOM 2386 C CA . ALA B 1 117 ? -3.902 -32.031 -20.75 1 95.38 117 ALA B CA 1
ATOM 2387 C C . ALA B 1 117 ? -3.662 -31.531 -22.172 1 95.38 117 ALA B C 1
ATOM 2389 O O . ALA B 1 117 ? -2.553 -31.109 -22.516 1 95.38 117 ALA B O 1
ATOM 2390 N N . ALA B 1 118 ? -4.668 -31.562 -22.953 1 95.12 118 ALA B N 1
ATOM 2391 C CA . ALA B 1 118 ? -4.566 -31.172 -24.359 1 95.12 118 ALA B CA 1
ATOM 2392 C C . ALA B 1 118 ? -4.215 -29.703 -24.5 1 95.12 118 ALA B C 1
ATOM 2394 O O . ALA B 1 118 ? -3.76 -29.25 -25.547 1 95.12 118 ALA B O 1
ATOM 2395 N N . ASP B 1 119 ? -4.453 -28.859 -23.484 1 97.56 119 ASP B N 1
ATOM 2396 C CA . ASP B 1 119 ? -4.207 -27.422 -23.531 1 97.56 119 ASP B CA 1
ATOM 2397 C C . ASP B 1 119 ? -2.756 -27.109 -23.188 1 97.56 119 ASP B C 1
ATOM 2399 O O . ASP B 1 119 ? -2.328 -25.953 -23.281 1 97.56 119 ASP B O 1
ATOM 2403 N N . ILE B 1 120 ? -1.988 -28.109 -22.812 1 98.12 120 ILE B N 1
ATOM 2404 C CA . ILE B 1 120 ? -0.591 -27.891 -22.453 1 98.12 120 ILE B CA 1
ATOM 2405 C C . ILE B 1 120 ? 0.204 -27.5 -23.688 1 98.12 120 ILE B C 1
ATOM 2407 O O . ILE B 1 120 ? 0.2 -28.234 -24.688 1 98.12 120 ILE B O 1
ATOM 2411 N N . LYS B 1 121 ? 0.921 -26.453 -23.562 1 98.06 121 LYS B N 1
ATOM 2412 C CA . LYS B 1 121 ? 1.705 -25.969 -24.703 1 98.06 121 LYS B CA 1
ATOM 2413 C C . LYS B 1 121 ? 3.146 -26.469 -24.625 1 98.06 121 LYS B C 1
ATOM 2415 O O . LYS B 1 121 ? 3.744 -26.812 -25.641 1 98.06 121 LYS B O 1
ATOM 2420 N N . GLU B 1 122 ? 3.68 -26.406 -23.469 1 98.31 122 GLU B N 1
ATOM 2421 C CA . GLU B 1 122 ? 5.059 -26.828 -23.234 1 98.31 122 GLU B CA 1
ATOM 2422 C C . GLU B 1 122 ? 5.219 -27.516 -21.891 1 98.31 122 GLU B C 1
ATOM 2424 O O . GLU B 1 122 ? 4.477 -27.203 -20.938 1 98.31 122 GLU B O 1
ATOM 2429 N N . VAL B 1 123 ? 6.098 -28.406 -21.828 1 98.69 123 VAL B N 1
ATOM 2430 C CA . VAL B 1 123 ? 6.555 -29.047 -20.609 1 98.69 123 VAL B CA 1
ATOM 2431 C C . VAL B 1 123 ? 8.039 -28.766 -20.391 1 98.69 123 VAL B C 1
ATOM 2433 O O . VAL B 1 123 ? 8.852 -28.984 -21.297 1 98.69 123 VAL B O 1
ATOM 2436 N N . LEU B 1 124 ? 8.391 -28.219 -19.219 1 98.81 124 LEU B N 1
ATOM 2437 C CA . LEU B 1 124 ? 9.758 -27.797 -18.953 1 98.81 124 LEU B CA 1
ATOM 2438 C C . LEU B 1 124 ? 10.281 -28.422 -17.656 1 98.81 124 LEU B C 1
ATOM 2440 O O . LEU B 1 124 ? 9.508 -28.672 -16.734 1 98.81 124 LEU B O 1
ATOM 2444 N N . MET B 1 125 ? 11.578 -28.656 -17.641 1 98.62 125 MET B N 1
ATOM 2445 C CA . MET B 1 125 ? 12.25 -29.141 -16.438 1 98.62 125 MET B CA 1
ATOM 2446 C C . MET B 1 125 ? 13.492 -28.312 -16.125 1 98.62 125 MET B C 1
ATOM 2448 O O . MET B 1 125 ? 14.297 -28.031 -17.016 1 98.62 125 MET B O 1
ATOM 2452 N N . ASP B 1 126 ? 13.547 -27.828 -14.859 1 98.38 126 ASP B N 1
ATOM 2453 C CA . ASP B 1 126 ? 14.711 -27.016 -14.523 1 98.38 126 ASP B CA 1
ATOM 2454 C C . ASP B 1 126 ? 15.852 -27.875 -14.008 1 98.38 126 ASP B C 1
ATOM 2456 O O . ASP B 1 126 ? 15.766 -29.109 -14.008 1 98.38 126 ASP B O 1
ATOM 2460 N N . GLU B 1 127 ? 17.016 -27.234 -13.633 1 97.94 127 GLU B N 1
ATOM 2461 C CA . GLU B 1 127 ? 18.281 -27.906 -13.305 1 97.94 127 GLU B CA 1
ATOM 2462 C C . GLU B 1 127 ? 18.156 -28.703 -12.008 1 97.94 127 GLU B C 1
ATOM 2464 O O . GLU B 1 127 ? 18.969 -29.578 -11.727 1 97.94 127 GLU B O 1
ATOM 2469 N N . THR B 1 128 ? 17.062 -28.453 -11.203 1 96.75 128 THR B N 1
ATOM 2470 C CA . THR B 1 128 ? 16.875 -29.156 -9.938 1 96.75 128 THR B CA 1
ATOM 2471 C C . THR B 1 128 ? 15.836 -30.25 -10.07 1 96.75 128 THR B C 1
ATOM 2473 O O . THR B 1 128 ? 15.516 -30.938 -9.086 1 96.75 128 THR B O 1
ATOM 2476 N N . GLY B 1 129 ? 15.273 -30.438 -11.227 1 97.25 129 GLY B N 1
ATOM 2477 C CA . GLY B 1 129 ? 14.328 -31.516 -11.461 1 97.25 129 GLY B CA 1
ATOM 2478 C C . GLY B 1 129 ? 12.883 -31.094 -11.234 1 97.25 129 GLY B C 1
ATOM 2479 O O . GLY B 1 129 ? 12 -31.953 -11.141 1 97.25 129 GLY B O 1
ATOM 2480 N N . ARG B 1 130 ? 12.578 -29.812 -11.141 1 98.12 130 ARG B N 1
ATOM 2481 C CA . ARG B 1 130 ? 11.203 -29.328 -11.031 1 98.12 130 ARG B CA 1
ATOM 2482 C C . ARG B 1 130 ? 10.547 -29.234 -12.406 1 98.12 130 ARG B C 1
ATOM 2484 O O . ARG B 1 130 ? 11.195 -28.859 -13.383 1 98.12 130 ARG B O 1
ATOM 2491 N N . LEU B 1 131 ? 9.312 -29.625 -12.43 1 98.75 131 LEU B N 1
ATOM 2492 C CA . LEU B 1 131 ? 8.57 -29.703 -13.688 1 98.75 131 LEU B CA 1
ATOM 2493 C C . LEU B 1 131 ? 7.574 -28.562 -13.805 1 98.75 131 LEU B C 1
ATOM 2495 O O . LEU B 1 131 ? 6.875 -28.234 -12.844 1 98.75 131 LEU B O 1
ATOM 2499 N N . TYR B 1 132 ? 7.57 -27.906 -14.945 1 98.88 132 TYR B N 1
ATOM 2500 C CA . TYR B 1 132 ? 6.66 -26.812 -15.242 1 98.88 132 TYR B CA 1
ATOM 2501 C C . TYR B 1 132 ? 5.805 -27.125 -16.469 1 98.88 132 TYR B C 1
ATOM 2503 O O . TYR B 1 132 ? 6.285 -27.719 -17.438 1 98.88 132 TYR B O 1
ATOM 2511 N N . LEU B 1 133 ? 4.582 -26.75 -16.422 1 98.81 133 LEU B N 1
ATOM 2512 C CA . LEU B 1 133 ? 3.691 -26.828 -17.578 1 98.81 133 LEU B CA 1
ATOM 2513 C C . LEU B 1 133 ? 3.213 -25.438 -17.984 1 98.81 133 LEU B C 1
ATOM 2515 O O . LEU B 1 133 ? 2.756 -24.656 -17.156 1 98.81 133 LEU B O 1
ATOM 2519 N N . ALA B 1 134 ? 3.336 -25.109 -19.234 1 98.75 134 ALA B N 1
ATOM 2520 C CA . ALA B 1 134 ? 2.793 -23.875 -19.797 1 98.75 134 ALA B CA 1
ATOM 2521 C C . ALA B 1 134 ? 1.369 -24.078 -20.297 1 98.75 134 ALA B C 1
ATOM 2523 O O . ALA B 1 134 ? 1.135 -24.891 -21.203 1 98.75 134 ALA B O 1
ATOM 2524 N N . MET B 1 135 ? 0.47 -23.359 -19.672 1 98.25 135 MET B N 1
ATOM 2525 C CA . MET B 1 135 ? -0.937 -23.359 -20.047 1 98.25 135 MET B CA 1
ATOM 2526 C C . MET B 1 135 ? -1.337 -22.016 -20.641 1 98.25 135 MET B C 1
ATOM 2528 O O . MET B 1 135 ? -0.596 -21.031 -20.531 1 98.25 135 MET B O 1
ATOM 2532 N N . PRO B 1 136 ? -2.506 -21.953 -21.344 1 97.38 136 PRO B N 1
ATOM 2533 C CA . PRO B 1 136 ? -2.949 -20.656 -21.844 1 97.38 136 PRO B CA 1
ATOM 2534 C C . PRO B 1 136 ? -3.035 -19.594 -20.75 1 97.38 136 PRO B C 1
ATOM 2536 O O . PRO B 1 136 ? -2.777 -18.422 -21 1 97.38 136 PRO B O 1
ATOM 2539 N N . SER B 1 137 ? -3.307 -19.984 -19.516 1 97.12 137 SER B N 1
ATOM 2540 C CA . SER B 1 137 ? -3.463 -19.047 -18.391 1 97.12 137 SER B CA 1
ATOM 2541 C C . SER B 1 137 ? -2.109 -18.609 -17.859 1 97.12 137 SER B C 1
ATOM 2543 O O . SER B 1 137 ? -2.029 -17.656 -17.078 1 97.12 137 SER B O 1
ATOM 2545 N N . GLY B 1 138 ? -1.045 -19.359 -18.25 1 98.19 138 GLY B N 1
ATOM 2546 C CA . GLY B 1 138 ? 0.285 -19.016 -17.766 1 98.19 138 GLY B CA 1
ATOM 2547 C C . GLY B 1 138 ? 1.091 -20.234 -17.328 1 98.19 138 GLY B C 1
ATOM 2548 O O . GLY B 1 138 ? 0.624 -21.359 -17.453 1 98.19 138 GLY B O 1
ATOM 2549 N N . LEU B 1 139 ? 2.297 -19.969 -16.891 1 98.88 139 LEU B N 1
ATOM 2550 C CA . LEU B 1 139 ? 3.195 -21.031 -16.469 1 98.88 139 LEU B CA 1
ATOM 2551 C C . LEU B 1 139 ? 2.881 -21.453 -15.031 1 98.88 139 LEU B C 1
ATOM 2553 O O . LEU B 1 139 ? 2.582 -20.609 -14.18 1 98.88 139 LEU B O 1
ATOM 2557 N N . GLY B 1 140 ? 3.031 -22.734 -14.812 1 98.94 140 GLY B N 1
ATOM 2558 C CA . GLY B 1 140 ? 2.861 -23.234 -13.453 1 98.94 140 GLY B CA 1
ATOM 2559 C C . GLY B 1 140 ? 3.842 -24.344 -13.102 1 98.94 140 GLY B C 1
ATOM 2560 O O . GLY B 1 140 ? 4.301 -25.078 -13.984 1 98.94 140 GLY B O 1
ATOM 2561 N N . LEU B 1 141 ? 4.102 -24.406 -11.875 1 98.94 141 LEU B N 1
ATOM 2562 C CA . LEU B 1 141 ? 4.926 -25.469 -11.297 1 98.94 141 LEU B CA 1
ATOM 2563 C C . LEU B 1 141 ? 4.074 -26.672 -10.898 1 98.94 141 LEU B C 1
ATOM 2565 O O . LEU B 1 141 ? 3.01 -26.5 -10.297 1 98.94 141 LEU B O 1
ATOM 2569 N N . VAL B 1 142 ? 4.57 -27.812 -11.289 1 98.88 142 VAL B N 1
ATOM 2570 C CA . VAL B 1 142 ? 3.904 -29.031 -10.82 1 98.88 142 VAL B CA 1
ATOM 2571 C C . VAL B 1 142 ? 4.23 -29.266 -9.352 1 98.88 142 VAL B C 1
ATOM 2573 O O . VAL B 1 142 ? 5.395 -29.203 -8.945 1 98.88 142 VAL B O 1
ATOM 2576 N N . HIS B 1 143 ? 3.211 -29.469 -8.586 1 98.75 143 HIS B N 1
ATOM 2577 C CA . HIS B 1 143 ? 3.389 -29.703 -7.156 1 98.75 143 HIS B CA 1
ATOM 2578 C C . HIS B 1 143 ? 4.336 -30.875 -6.902 1 98.75 143 HIS B C 1
ATOM 2580 O O . HIS B 1 143 ? 4.207 -31.922 -7.527 1 98.75 143 HIS B O 1
ATOM 2586 N N . THR B 1 144 ? 5.164 -30.719 -5.922 1 98 144 THR B N 1
ATOM 2587 C CA . THR B 1 144 ? 6.219 -31.688 -5.648 1 98 144 THR B CA 1
ATOM 2588 C C . THR B 1 144 ? 5.621 -33.062 -5.32 1 98 144 THR B C 1
ATOM 2590 O O . THR B 1 144 ? 6.195 -34.094 -5.672 1 98 144 THR B O 1
ATOM 2593 N N . GLN B 1 145 ? 4.488 -33.094 -4.766 1 97.81 145 GLN B N 1
ATOM 2594 C CA . GLN B 1 145 ? 3.867 -34.344 -4.34 1 97.81 145 GLN B CA 1
ATOM 2595 C C . GLN B 1 145 ? 3.344 -35.156 -5.539 1 97.81 145 GLN B C 1
ATOM 2597 O O . GLN B 1 145 ? 2.996 -36.312 -5.41 1 97.81 145 GLN B O 1
ATOM 2602 N N . ASP B 1 146 ? 3.324 -34.5 -6.629 1 98.5 146 ASP B N 1
ATOM 2603 C CA . ASP B 1 146 ? 2.684 -35.125 -7.781 1 98.5 146 ASP B CA 1
ATOM 2604 C C . ASP B 1 146 ? 3.715 -35.5 -8.844 1 98.5 146 ASP B C 1
ATOM 2606 O O . ASP B 1 146 ? 3.354 -35.844 -9.977 1 98.5 146 ASP B O 1
ATOM 2610 N N . MET B 1 147 ? 4.988 -35.531 -8.484 1 98.06 147 MET B N 1
ATOM 2611 C CA . MET B 1 147 ? 6.066 -35.719 -9.461 1 98.06 147 MET B CA 1
ATOM 2612 C C . MET B 1 147 ? 6.09 -37.156 -9.984 1 98.06 147 MET B C 1
ATOM 2614 O O . MET B 1 147 ? 6.426 -37.375 -11.148 1 98.06 147 MET B O 1
ATOM 2618 N N . VAL B 1 148 ? 5.703 -38.062 -9.18 1 97.44 148 VAL B N 1
ATOM 2619 C CA . VAL B 1 148 ? 5.648 -39.469 -9.625 1 97.44 148 VAL B CA 1
ATOM 2620 C C . VAL B 1 148 ? 4.586 -39.625 -10.703 1 97.44 148 VAL B C 1
ATOM 2622 O O . VAL B 1 148 ? 4.84 -40.219 -11.75 1 97.44 148 VAL B O 1
ATOM 2625 N N . ASP B 1 149 ? 3.43 -39.031 -10.438 1 97.94 149 ASP B N 1
ATOM 2626 C CA . ASP B 1 149 ? 2.348 -39.062 -11.414 1 97.94 149 ASP B CA 1
ATOM 2627 C C . ASP B 1 149 ? 2.732 -38.344 -12.695 1 97.94 149 ASP B C 1
ATOM 2629 O O . ASP B 1 149 ? 2.439 -38.781 -13.797 1 97.94 149 ASP B O 1
ATOM 2633 N N . ALA B 1 150 ? 3.365 -37.25 -12.562 1 97.69 150 ALA B N 1
ATOM 2634 C CA . ALA B 1 150 ? 3.816 -36.469 -13.719 1 97.69 150 ALA B CA 1
ATOM 2635 C C . ALA B 1 150 ? 4.793 -37.281 -14.57 1 97.69 150 ALA B C 1
ATOM 2637 O O . ALA B 1 150 ? 4.684 -37.312 -15.797 1 97.69 150 ALA B O 1
ATOM 2638 N N . ALA B 1 151 ? 5.68 -37.938 -13.906 1 96.5 151 ALA B N 1
ATOM 2639 C CA . ALA B 1 151 ? 6.66 -38.75 -14.602 1 96.5 151 ALA B CA 1
ATOM 2640 C C . ALA B 1 151 ? 5.98 -39.906 -15.352 1 96.5 151 ALA B C 1
ATOM 2642 O O . ALA B 1 151 ? 6.324 -40.188 -16.5 1 96.5 151 ALA B O 1
ATOM 2643 N N . ALA B 1 152 ? 5.078 -40.531 -14.703 1 97 152 ALA B N 1
ATOM 2644 C CA . ALA B 1 152 ? 4.332 -41.594 -15.336 1 97 152 ALA B CA 1
ATOM 2645 C C . ALA B 1 152 ? 3.561 -41.125 -16.547 1 97 152 ALA B C 1
ATOM 2647 O O . ALA B 1 152 ? 3.512 -41.781 -17.578 1 97 152 ALA B O 1
ATOM 2648 N N . ALA B 1 153 ? 2.982 -39.969 -16.438 1 96 153 ALA B N 1
ATOM 2649 C CA . ALA B 1 153 ? 2.244 -39.375 -17.547 1 96 153 ALA B CA 1
ATOM 2650 C C . ALA B 1 153 ? 3.174 -39.062 -18.719 1 96 153 ALA B C 1
ATOM 2652 O O . ALA B 1 153 ? 2.811 -39.25 -19.875 1 96 153 ALA B O 1
ATOM 2653 N N . LEU B 1 154 ? 4.324 -38.531 -18.391 1 94.56 154 LEU B N 1
ATOM 2654 C CA . LEU B 1 154 ? 5.336 -38.25 -19.406 1 94.56 154 LEU B CA 1
ATOM 2655 C C . LEU B 1 154 ? 5.711 -39.531 -20.141 1 94.56 154 LEU B C 1
ATOM 2657 O O . LEU B 1 154 ? 5.742 -39.562 -21.375 1 94.56 154 LEU B O 1
ATOM 2661 N N . ASP B 1 155 ? 5.934 -40.594 -19.422 1 94.81 155 ASP B N 1
ATOM 2662 C CA . ASP B 1 155 ? 6.324 -41.875 -19.984 1 94.81 155 ASP B CA 1
ATOM 2663 C C . ASP B 1 155 ? 5.219 -42.469 -20.859 1 94.81 155 ASP B C 1
ATOM 2665 O O . ASP B 1 155 ? 5.496 -43.094 -21.875 1 94.81 155 ASP B O 1
ATOM 2669 N N . ALA B 1 156 ? 4.02 -42.219 -20.438 1 94.81 156 ALA B N 1
ATOM 2670 C CA . ALA B 1 156 ? 2.861 -42.781 -21.141 1 94.81 156 ALA B CA 1
ATOM 2671 C C . ALA B 1 156 ? 2.541 -41.938 -22.375 1 94.81 156 ALA B C 1
ATOM 2673 O O . ALA B 1 156 ? 1.628 -42.25 -23.141 1 94.81 156 ALA B O 1
ATOM 2674 N N . GLY B 1 157 ? 3.223 -40.812 -22.516 1 93.06 157 GLY B N 1
ATOM 2675 C CA . GLY B 1 157 ? 3.012 -39.969 -23.688 1 93.06 157 GLY B CA 1
ATOM 2676 C C . GLY B 1 157 ? 1.813 -39.062 -23.547 1 93.06 157 GLY B C 1
ATOM 2677 O O . GLY B 1 157 ? 1.284 -38.562 -24.547 1 93.06 157 GLY B O 1
ATOM 2678 N N . MET B 1 158 ? 1.343 -38.906 -22.344 1 92.69 158 MET B N 1
ATOM 2679 C CA . MET B 1 158 ? 0.192 -38.031 -22.094 1 92.69 158 MET B CA 1
ATOM 2680 C C . MET B 1 158 ? 0.609 -36.562 -22.047 1 92.69 158 MET B C 1
ATOM 2682 O O . MET B 1 158 ? -0.235 -35.688 -22.141 1 92.69 158 MET B O 1
ATOM 2686 N N . LEU B 1 159 ? 1.874 -36.312 -21.844 1 95.19 159 LEU B N 1
ATOM 2687 C CA . LEU B 1 159 ? 2.457 -34.969 -21.844 1 95.19 159 LEU B CA 1
ATOM 2688 C C . LEU B 1 159 ? 3.445 -34.812 -22.984 1 95.19 159 LEU B C 1
ATOM 2690 O O . LEU B 1 159 ? 4.059 -35.781 -23.438 1 95.19 159 LEU B O 1
ATOM 2694 N N . PRO B 1 160 ? 3.559 -33.562 -23.484 1 95 160 PRO B N 1
ATOM 2695 C CA . PRO B 1 160 ? 4.582 -33.312 -24.5 1 95 160 PRO B CA 1
ATOM 2696 C C . PRO B 1 160 ? 5.996 -33.562 -23.984 1 95 160 PRO B C 1
ATOM 2698 O O . PRO B 1 160 ? 6.203 -33.719 -22.781 1 95 160 PRO B O 1
ATOM 2701 N N . ALA B 1 161 ? 6.922 -33.594 -24.984 1 95.31 161 ALA B N 1
ATOM 2702 C CA . ALA B 1 161 ? 8.328 -33.812 -24.625 1 95.31 161 ALA B CA 1
ATOM 2703 C C . ALA B 1 161 ? 8.828 -32.688 -23.719 1 95.31 161 ALA B C 1
ATOM 2705 O O . ALA B 1 161 ? 8.492 -31.516 -23.922 1 95.31 161 ALA B O 1
ATOM 2706 N N . CYS B 1 162 ? 9.602 -33.031 -22.844 1 97 162 CYS B N 1
ATOM 2707 C CA . CYS B 1 162 ? 10.102 -32.125 -21.812 1 97 162 CYS B CA 1
ATOM 2708 C C . CYS B 1 162 ? 11.359 -31.406 -22.281 1 97 162 CYS B C 1
ATOM 2710 O O . CYS B 1 162 ? 12.289 -32.031 -22.797 1 97 162 CYS B O 1
ATOM 2712 N N . GLU B 1 163 ? 11.391 -30.141 -22.156 1 97.94 163 GLU B N 1
ATOM 2713 C CA . GLU B 1 163 ? 12.555 -29.328 -22.469 1 97.94 163 GLU B CA 1
ATOM 2714 C C . GLU B 1 163 ? 13.289 -28.906 -21.203 1 97.94 163 GLU B C 1
ATOM 2716 O O . GLU B 1 163 ? 12.672 -28.422 -20.25 1 97.94 163 GLU B O 1
ATOM 2721 N N . GLU B 1 164 ? 14.617 -29 -21.172 1 98.12 164 GLU B N 1
ATOM 2722 C CA . GLU B 1 164 ? 15.406 -28.531 -20.047 1 98.12 164 GLU B CA 1
ATOM 2723 C C . GLU B 1 164 ? 15.656 -27.016 -20.125 1 98.12 164 GLU B C 1
ATOM 2725 O O . GLU B 1 164 ? 16.047 -26.516 -21.172 1 98.12 164 GLU B O 1
ATOM 2730 N N . VAL B 1 165 ? 15.391 -26.328 -19.031 1 98.25 165 VAL B N 1
ATOM 2731 C CA . VAL B 1 165 ? 15.562 -24.875 -19 1 98.25 165 VAL B CA 1
ATOM 2732 C C . VAL B 1 165 ? 16.109 -24.453 -17.641 1 98.25 165 VAL B C 1
ATOM 2734 O O . VAL B 1 165 ? 15.766 -25.047 -16.609 1 98.25 165 VAL B O 1
ATOM 2737 N N . PRO B 1 166 ? 17 -23.422 -17.594 1 98.25 166 PRO B N 1
ATOM 2738 C CA . PRO B 1 166 ? 17.312 -22.844 -16.297 1 98.25 166 PRO B CA 1
ATOM 2739 C C . PRO B 1 166 ? 16.141 -22.125 -15.648 1 98.25 166 PRO B C 1
ATOM 2741 O O . PRO B 1 166 ? 15.461 -21.328 -16.312 1 98.25 166 PRO B O 1
ATOM 2744 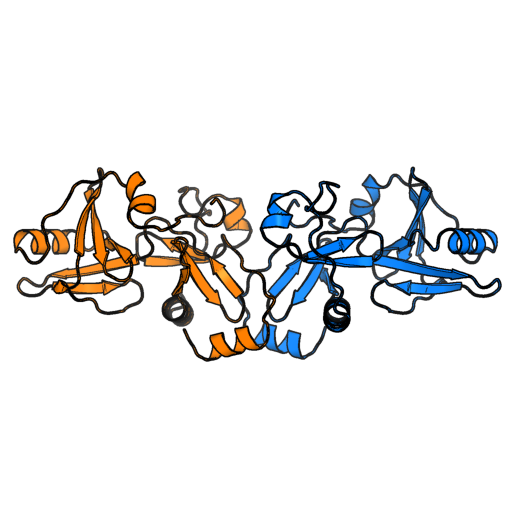N N . ALA B 1 167 ? 15.867 -22.344 -14.406 1 98.06 167 ALA B N 1
ATOM 2745 C CA . ALA B 1 167 ? 14.727 -21.766 -13.695 1 98.06 167 ALA B CA 1
ATOM 2746 C C . ALA B 1 167 ? 14.734 -20.25 -13.781 1 98.06 167 ALA B C 1
ATOM 2748 O O . ALA B 1 167 ? 13.672 -19.625 -13.867 1 98.06 167 ALA B O 1
ATOM 2749 N N . GLN B 1 168 ? 15.891 -19.656 -13.773 1 97.5 168 GLN B N 1
ATOM 2750 C CA . GLN B 1 168 ? 16.047 -18.203 -13.711 1 97.5 168 GLN B CA 1
ATOM 2751 C C . GLN B 1 168 ? 15.523 -17.531 -14.984 1 97.5 168 GLN B C 1
ATOM 2753 O O . GLN B 1 168 ? 15.266 -16.328 -15 1 97.5 168 GLN B O 1
ATOM 2758 N N . THR B 1 169 ? 15.336 -18.312 -16.047 1 98.38 169 THR B N 1
ATOM 2759 C CA . THR B 1 169 ? 14.922 -17.75 -17.328 1 98.38 169 THR B CA 1
ATOM 2760 C C . THR B 1 169 ? 13.398 -17.703 -17.422 1 98.38 169 THR B C 1
ATOM 2762 O O . THR B 1 169 ? 12.852 -17.031 -18.297 1 98.38 169 THR B O 1
ATOM 2765 N N . LEU B 1 170 ? 12.727 -18.359 -16.562 1 98.75 170 LEU B N 1
ATOM 2766 C CA . LEU B 1 170 ? 11.297 -18.625 -16.719 1 98.75 170 LEU B CA 1
ATOM 2767 C C . LEU B 1 170 ? 10.492 -17.344 -16.578 1 98.75 170 LEU B C 1
ATOM 2769 O O . LEU B 1 170 ? 9.57 -17.109 -17.375 1 98.75 170 LEU B O 1
ATOM 2773 N N . PRO B 1 171 ? 10.828 -16.422 -15.633 1 98.56 171 PRO B N 1
ATOM 2774 C CA . PRO B 1 171 ? 10.031 -15.195 -15.539 1 98.56 171 PRO B CA 1
ATOM 2775 C C . PRO B 1 171 ? 10.078 -14.359 -16.812 1 98.56 171 PRO B C 1
ATOM 2777 O O . PRO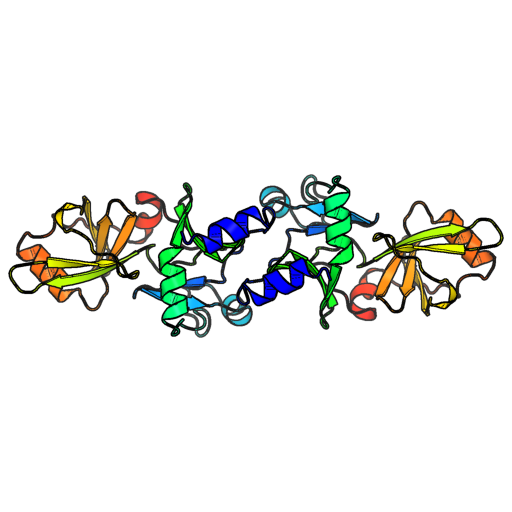 B 1 171 ? 9.047 -13.859 -17.266 1 98.56 171 PRO B O 1
ATOM 2780 N N . GLN B 1 172 ? 11.195 -14.273 -17.359 1 98.25 172 GLN B N 1
ATOM 2781 C CA . GLN B 1 172 ? 11.344 -13.516 -18.594 1 98.25 172 GLN B CA 1
ATOM 2782 C C . GLN B 1 172 ? 10.633 -14.203 -19.75 1 98.25 172 GLN B C 1
ATOM 2784 O O . GLN B 1 172 ? 9.906 -13.57 -20.516 1 98.25 172 GLN B O 1
ATOM 2789 N N . ARG B 1 173 ? 10.828 -15.461 -19.938 1 98.38 173 ARG B N 1
ATOM 2790 C CA . ARG B 1 173 ? 10.289 -16.219 -21.062 1 98.38 173 ARG B CA 1
ATOM 2791 C C . ARG B 1 173 ? 8.766 -16.234 -21.031 1 98.38 173 ARG B C 1
ATOM 2793 O O . ARG B 1 173 ? 8.125 -16.188 -22.094 1 98.38 173 ARG B O 1
ATOM 2800 N N . TYR B 1 174 ? 8.195 -16.281 -19.875 1 98.62 174 TYR B N 1
ATOM 2801 C CA . TYR B 1 174 ? 6.75 -16.469 -19.781 1 98.62 174 TYR B CA 1
ATOM 2802 C C . TYR B 1 174 ? 6.07 -15.219 -19.234 1 98.62 174 TYR B C 1
ATOM 2804 O O . TYR B 1 174 ? 4.863 -15.219 -18.984 1 98.62 174 TYR B O 1
ATOM 2812 N N . GLY B 1 175 ? 6.801 -14.156 -18.906 1 98.19 175 GLY B N 1
ATOM 2813 C CA . GLY B 1 175 ? 6.285 -12.82 -18.672 1 98.19 175 GLY B CA 1
ATOM 2814 C C . GLY B 1 175 ? 5.613 -12.664 -17.328 1 98.19 175 GLY B C 1
ATOM 2815 O O . GLY B 1 175 ? 4.523 -12.094 -17.234 1 98.19 175 GLY B O 1
ATOM 2816 N N . PHE B 1 176 ? 6.188 -13.234 -16.281 1 98.75 176 PHE B N 1
ATOM 2817 C CA . PHE B 1 176 ? 5.641 -12.977 -14.953 1 98.75 176 PHE B CA 1
ATOM 2818 C C . PHE B 1 176 ? 6.695 -12.375 -14.031 1 98.75 176 PHE B C 1
ATOM 2820 O O . PHE B 1 176 ? 7.895 -12.492 -14.297 1 98.75 176 PHE B O 1
ATOM 2827 N N . VAL B 1 177 ? 6.227 -11.656 -13.055 1 98.44 177 VAL B N 1
ATOM 2828 C CA . VAL B 1 177 ? 7.082 -10.992 -12.078 1 98.44 177 VAL B CA 1
ATOM 2829 C C . VAL B 1 177 ? 6.949 -11.68 -10.719 1 98.44 177 VAL B C 1
ATOM 2831 O O . VAL B 1 177 ? 5.852 -11.773 -10.172 1 98.44 177 VAL B O 1
ATOM 2834 N N . ARG B 1 178 ? 8.016 -12.086 -10.219 1 98.25 178 ARG B N 1
ATOM 2835 C CA . ARG B 1 178 ? 7.965 -12.844 -8.977 1 98.25 178 ARG B CA 1
ATOM 2836 C C . ARG B 1 178 ? 7.746 -11.914 -7.781 1 98.25 178 ARG B C 1
ATOM 2838 O O . ARG B 1 178 ? 7.027 -12.266 -6.844 1 98.25 178 ARG B O 1
ATOM 2845 N N . SER B 1 179 ? 8.375 -10.742 -7.82 1 98.44 179 SER B N 1
ATOM 2846 C CA . SER B 1 179 ? 8.273 -9.82 -6.691 1 98.44 179 SER B CA 1
ATOM 2847 C C . SER B 1 179 ? 7.984 -8.398 -7.168 1 98.44 179 SER B C 1
ATOM 2849 O O . SER B 1 179 ? 8.906 -7.645 -7.477 1 98.44 179 SER B O 1
ATOM 2851 N N . PRO B 1 180 ? 6.711 -8.031 -7.164 1 96.12 180 PRO B N 1
ATOM 2852 C CA . PRO B 1 180 ? 6.363 -6.656 -7.52 1 96.12 180 PRO B CA 1
ATOM 2853 C C . PRO B 1 180 ? 6.973 -5.629 -6.57 1 96.12 180 PRO B C 1
ATOM 2855 O O . PRO B 1 180 ? 7.242 -4.492 -6.973 1 96.12 180 PRO B O 1
ATOM 2858 N N . ALA B 1 181 ? 7.18 -5.984 -5.328 1 87.62 181 ALA B N 1
ATOM 2859 C CA . ALA B 1 181 ? 7.734 -5.059 -4.348 1 87.62 181 ALA B CA 1
ATOM 2860 C C . ALA B 1 181 ? 9.188 -4.715 -4.676 1 87.62 181 ALA B C 1
ATOM 2862 O O . ALA B 1 181 ? 9.695 -3.672 -4.258 1 87.62 181 ALA B O 1
ATOM 2863 N N . ARG B 1 182 ? 9.852 -5.605 -5.379 1 81.38 182 ARG B N 1
ATOM 2864 C CA . ARG B 1 182 ? 11.258 -5.395 -5.688 1 81.38 182 ARG B CA 1
ATOM 2865 C C . ARG B 1 182 ? 11.469 -5.16 -7.18 1 81.38 182 ARG B C 1
ATOM 2867 O O . ARG B 1 182 ? 12.602 -5.023 -7.641 1 81.38 182 ARG B O 1
ATOM 2874 N N . ALA B 1 183 ? 10.406 -5.203 -7.926 1 70.56 183 ALA B N 1
ATOM 2875 C CA . ALA B 1 183 ? 10.555 -5.07 -9.375 1 70.56 183 ALA B CA 1
ATOM 2876 C C . ALA B 1 183 ? 10.844 -3.621 -9.758 1 70.56 183 ALA B C 1
ATOM 2878 O O . ALA B 1 183 ? 10.43 -2.691 -9.062 1 70.56 183 ALA B O 1
#

Foldseek 3Di:
DDPQLVVLCVVPVPAEAEELQWEAEQQLWIAGADPQLCVQHDCQPPGPSVVHHTDPPPVVLLQQLVQWQADPQAWIFGRDRNYTYTYAYNAWSWEKEWDAPPPDIWIDTSNGHTDDLVQWDAWEAEPVGWIWTQGPRFIYTYRPVCSVVVVVCVVVVSHDDYYYDHSVCRCVVTRHDNGPPVD/DDPQLVVLCVVPVPAEAEELQWEAEQQLWIAGADPQLCVQHDCQPPGPSVVHHTDPDPVVLLQQLVQWQADPQAWIFGRDRNYTYTYAYNAWSWEKEWDAPPPDIWIDISNGHTDDLVQWDAWEAEPVGWIWTQGPRFIYTYRPVCSVVVVVCVVVVSHDDYYYDHSVCRCVVTRHDNGPPVD

Radius of gyration: 26.88 Å; Cα contacts (8 Å, |Δi|>4): 774; chains: 2; bounding box: 38×90×49 Å

Organism: Delftia acidovorans (strain DSM 14801 / SPH-1) (NCBI:txid398578)

InterPro domains:
  IPR021332 Protein of unknown function DUF2944 [PF11161] (1-181)

Solvent-accessible surface area (backbone atoms only — not comparable to full-atom values): 19632 Å² total; per-residue (Å²): 104,55,66,70,28,55,51,34,29,72,76,40,79,84,44,72,60,47,56,59,40,33,32,35,43,72,77,43,47,44,19,44,24,52,72,66,14,49,69,57,34,54,67,73,62,78,47,83,57,9,51,42,45,71,62,76,52,61,69,58,50,51,50,45,44,54,24,54,49,69,49,96,84,17,44,33,28,33,52,58,46,42,29,40,35,29,35,28,32,56,62,47,92,35,24,32,44,50,45,53,77,88,85,53,74,47,37,27,40,57,71,63,48,77,52,59,64,86,58,53,74,46,30,36,29,30,89,84,69,51,44,31,43,31,38,92,93,42,51,20,34,48,26,76,90,24,49,66,32,49,49,52,34,43,74,70,59,67,42,67,77,71,42,80,43,63,65,86,50,47,38,71,77,70,48,42,44,40,42,64,71,77,102,105,54,67,71,29,55,54,33,29,71,75,39,79,83,45,72,60,44,55,59,42,33,32,36,44,70,78,42,45,45,20,44,25,52,73,66,16,49,69,59,34,54,64,73,64,78,46,84,58,9,52,42,45,70,62,75,53,62,69,57,50,49,50,44,43,54,24,55,48,70,48,95,84,18,44,34,29,32,52,58,46,43,29,42,36,31,33,29,33,56,64,47,93,34,24,31,45,49,44,54,77,88,84,53,76,47,36,27,42,57,72,64,49,78,52,60,67,86,58,53,75,45,29,35,29,29,89,85,69,51,42,32,43,32,37,92,92,44,50,21,34,48,27,76,90,24,47,68,32,49,49,50,34,43,74,70,60,67,42,68,77,71,41,81,43,63,66,86,50,45,39,71,76,68,49,43,44,41,42,65,71,76,101